Protein AF-A0A0C2CH11-F1 (afdb_monomer_lite)

Secondary structure (DSSP, 8-state):
--TTTTTTT-S---HHHHHHHHHHH-TTS-HHHHHSTTSHHHHHHHHHHHHHHHHT--SSS--EETTEEPPGGG-STTTHHHHHHHHHHHHHHHHHHHHHTTSS-TTS-HHHHHHTSTT--SS--HHHHHHHHS---------------SHHHHHHS-HHHHHHHHHHH-TTTS--GGGSSSS---

Sequence (186 aa):
MQMLDQYRTQDEIDPSDIKTWFESNYGDADYEDVFGPKSDYDNGRKIGYEFLKRSAIGEAPKVLLNGYILDDAGITGDKFEETVMMEVMRITPKLQAAVINGHLKDRVNVGNWIMEQKDVMPRHNARILDSVSKKNIVDFGVASECKGKSYSDFVSLGVSERTECLAANMKYLRRTEEESTAVRSL

Foldseek 3Di:
DPLCPVVVPPPDDDVVSVVVSCCVVCVPDDPCCQPNCPHPPVVVVVVVVVCCVFQVLDDPPWDADLQDTFDPVQPDPVRVVVSVVVVCVVCVVVVVVCVVVVVDDPVDDPSVVSCPDPVHDPTDDCVVVCCVVDVPDQDPPDADDQPDPDPVSLVVDDSNSVSNVVCVPDPPNDDDCVVVPPPDDD

Radius of gyration: 28.71 Å; chains: 1; bounding box: 68×39×77 Å

InterPro domains:
  IPR009448 UDP-glucose:Glycoprotein Glucosyltransferase [PTHR11226] (2-179)
  IPR040692 UGGT, thioredoxin-like domain 3 [PF18402] (15-128)

Structure (mmCIF, N/CA/C/O backbone):
data_AF-A0A0C2CH11-F1
#
_entry.id   AF-A0A0C2CH11-F1
#
loop_
_atom_site.group_PDB
_atom_site.id
_atom_site.type_symbol
_atom_site.label_atom_id
_atom_site.label_alt_id
_atom_site.label_comp_id
_atom_site.label_asym_id
_atom_site.label_entity_id
_atom_site.label_seq_id
_atom_site.pdbx_PDB_ins_code
_atom_site.Cartn_x
_atom_site.Cartn_y
_atom_site.Cartn_z
_atom_site.occupancy
_atom_site.B_iso_or_equiv
_atom_site.auth_seq_id
_atom_site.auth_comp_id
_atom_site.auth_asym_id
_atom_site.auth_atom_id
_atom_site.pdbx_PDB_model_num
ATOM 1 N N . MET A 1 1 ? -14.083 10.460 20.030 1.00 49.44 1 MET A N 1
ATOM 2 C CA . MET A 1 1 ? -12.825 11.162 20.367 1.00 49.44 1 MET A CA 1
ATOM 3 C C . MET A 1 1 ? -12.807 11.648 21.827 1.00 49.44 1 MET A C 1
ATOM 5 O O . MET A 1 1 ? -12.116 12.601 22.118 1.00 49.44 1 MET A O 1
ATOM 9 N N . GLN A 1 2 ? -13.518 10.986 22.759 1.00 59.91 2 GLN A N 1
ATOM 10 C CA . GLN A 1 2 ? -13.624 11.433 24.165 1.00 59.91 2 GLN A CA 1
ATOM 11 C C . GLN A 1 2 ? -12.443 11.001 25.053 1.00 59.91 2 GLN A C 1
ATOM 13 O O . GLN A 1 2 ? -12.167 11.658 26.048 1.00 59.91 2 GLN A O 1
ATOM 18 N N . MET A 1 3 ? -11.732 9.926 24.691 1.00 60.25 3 MET A N 1
ATOM 19 C CA . MET A 1 3 ? -10.592 9.410 25.465 1.00 60.25 3 MET A CA 1
ATOM 20 C C . MET A 1 3 ? -9.449 10.428 25.576 1.00 60.25 3 MET A C 1
ATOM 22 O O . MET A 1 3 ? -8.899 10.620 26.650 1.00 60.25 3 MET A O 1
ATOM 26 N N . LEU A 1 4 ? -9.146 11.140 24.487 1.00 62.97 4 LEU A N 1
ATOM 27 C CA . LEU A 1 4 ? -8.037 12.097 24.437 1.00 62.97 4 LEU A CA 1
ATOM 28 C C . LEU A 1 4 ? -8.414 13.499 24.929 1.00 62.97 4 LEU A C 1
ATOM 30 O O . LEU A 1 4 ? -7.523 14.309 25.158 1.00 62.97 4 LEU A O 1
ATOM 34 N N . ASP A 1 5 ? -9.702 13.806 25.112 1.00 70.06 5 ASP A N 1
ATOM 35 C CA . ASP A 1 5 ? -10.128 15.151 25.523 1.00 70.06 5 ASP A CA 1
ATOM 36 C C . ASP A 1 5 ? -9.682 15.490 26.955 1.00 70.06 5 ASP A C 1
ATOM 38 O O . ASP A 1 5 ? -9.368 16.645 27.236 1.00 70.06 5 ASP A O 1
ATOM 42 N N . GLN A 1 6 ? -9.585 14.491 27.842 1.00 63.06 6 GLN A N 1
ATOM 43 C CA . GLN A 1 6 ? -9.094 14.665 29.218 1.00 63.06 6 GLN A CA 1
ATOM 44 C C . GLN A 1 6 ? -7.571 14.847 29.295 1.00 63.06 6 GLN A C 1
ATOM 46 O O . GLN A 1 6 ? -7.076 15.480 30.223 1.00 63.06 6 GLN A O 1
ATOM 51 N N . TYR A 1 7 ? -6.843 14.341 28.299 1.00 63.09 7 TYR A N 1
ATOM 52 C CA . TYR A 1 7 ? -5.382 14.410 28.216 1.00 63.09 7 TYR A CA 1
ATOM 53 C C . TYR A 1 7 ? -4.894 15.483 27.238 1.00 63.09 7 TYR A C 1
ATOM 55 O O . TYR A 1 7 ? -3.699 15.675 27.062 1.00 63.09 7 TYR A O 1
ATOM 63 N N . ARG A 1 8 ? -5.811 16.240 26.628 1.00 62.16 8 ARG A N 1
ATOM 64 C CA . ARG A 1 8 ? -5.518 17.269 25.621 1.00 62.16 8 ARG A CA 1
ATOM 65 C C . ARG A 1 8 ? -4.672 18.435 26.156 1.00 62.16 8 ARG A C 1
ATOM 67 O O . ARG A 1 8 ? -4.134 19.209 25.371 1.00 62.16 8 ARG A O 1
ATOM 74 N N . THR A 1 9 ? -4.597 18.583 27.478 1.00 62.97 9 THR A N 1
ATOM 75 C CA . THR A 1 9 ? -3.786 19.584 28.188 1.00 62.97 9 THR A CA 1
ATOM 76 C C . THR A 1 9 ? -2.474 19.031 28.750 1.00 62.97 9 THR A C 1
ATOM 78 O O . THR A 1 9 ? -1.693 19.811 29.287 1.00 62.97 9 THR A O 1
ATOM 81 N N . GLN A 1 10 ? -2.242 17.716 28.685 1.00 63.12 10 GLN A N 1
ATOM 82 C CA . GLN A 1 10 ? -0.960 17.103 29.033 1.00 63.12 10 GLN A CA 1
ATOM 83 C C . GLN A 1 10 ? -0.115 16.954 27.763 1.00 63.12 10 GLN A C 1
ATOM 85 O O . GLN A 1 10 ? -0.603 16.465 26.748 1.00 63.12 10 GLN A O 1
ATOM 90 N N . ASP A 1 11 ? 1.146 17.385 27.823 1.00 64.81 11 ASP A N 1
ATOM 91 C CA . ASP A 1 11 ? 2.081 17.296 26.690 1.00 64.81 11 ASP A CA 1
ATOM 92 C C . ASP A 1 11 ? 2.543 15.853 26.411 1.00 64.81 11 ASP A C 1
ATOM 94 O O . ASP A 1 11 ? 3.004 15.555 25.309 1.00 64.81 11 ASP A O 1
ATOM 98 N N . GLU A 1 12 ? 2.405 14.944 27.382 1.00 72.50 12 GLU A N 1
ATOM 99 C CA . GLU A 1 12 ? 2.869 13.561 27.280 1.00 72.50 12 GLU A CA 1
ATOM 100 C C . GLU A 1 12 ? 1.855 12.613 27.936 1.00 72.50 12 GLU A C 1
ATOM 102 O O . GLU A 1 12 ? 1.432 12.839 29.068 1.00 72.50 12 GLU A O 1
ATOM 107 N N . ILE A 1 13 ? 1.438 11.582 27.195 1.00 79.12 13 ILE A N 1
ATOM 108 C CA . ILE A 1 13 ? 0.502 10.538 27.635 1.00 79.12 13 ILE A CA 1
ATOM 109 C C . ILE A 1 13 ? 1.297 9.245 27.764 1.00 79.12 13 ILE A C 1
ATOM 111 O O . ILE A 1 13 ? 1.899 8.799 26.781 1.00 79.12 13 ILE A O 1
ATOM 115 N N . ASP A 1 14 ? 1.274 8.625 28.941 1.00 84.00 14 ASP A N 1
ATOM 116 C CA . ASP A 1 14 ? 1.934 7.342 29.164 1.00 84.00 14 ASP A CA 1
ATOM 117 C C . ASP A 1 14 ? 0.971 6.171 28.864 1.00 84.00 14 ASP A C 1
ATOM 119 O O . ASP A 1 14 ? -0.245 6.286 29.056 1.00 84.00 14 ASP A O 1
ATOM 123 N N . PRO A 1 15 ? 1.459 5.001 28.408 1.00 84.19 15 PRO A N 1
ATOM 124 C CA . PRO A 1 15 ? 0.617 3.814 28.246 1.00 84.19 15 PRO A CA 1
ATOM 125 C C . PRO A 1 15 ? -0.166 3.413 29.509 1.00 84.19 15 PRO A C 1
ATOM 127 O O . PRO A 1 15 ? -1.247 2.829 29.404 1.00 84.19 15 PRO A O 1
ATOM 130 N N . SER A 1 16 ? 0.348 3.727 30.700 1.00 86.12 16 SER A N 1
ATOM 131 C CA . SER A 1 16 ? -0.345 3.478 31.971 1.00 86.12 16 SER A CA 1
ATOM 132 C C . SER A 1 16 ? -1.615 4.320 32.153 1.00 86.12 16 SER A C 1
ATOM 134 O O . SER A 1 16 ? -2.598 3.825 32.716 1.00 86.12 16 SER A O 1
ATOM 136 N N . ASP A 1 17 ? -1.648 5.538 31.610 1.00 86.38 17 ASP A N 1
ATOM 137 C CA . ASP A 1 17 ? -2.839 6.392 31.608 1.00 86.38 17 ASP A CA 1
ATOM 138 C C . ASP A 1 17 ? -3.941 5.781 30.738 1.00 86.38 17 ASP A C 1
ATOM 140 O O . ASP A 1 17 ? -5.102 5.710 31.144 1.00 86.38 17 ASP A O 1
ATOM 144 N N . ILE A 1 18 ? -3.560 5.249 29.570 1.00 86.25 18 ILE A N 1
ATOM 145 C CA . ILE A 1 18 ? -4.472 4.561 28.645 1.00 86.25 18 ILE A CA 1
ATOM 146 C C . ILE A 1 18 ? -5.076 3.326 29.313 1.00 86.25 18 ILE A C 1
ATOM 148 O O . ILE A 1 18 ? -6.283 3.102 29.211 1.00 86.25 18 ILE A O 1
ATOM 152 N N . LYS A 1 19 ? -4.255 2.545 30.024 1.00 88.25 19 LYS A N 1
ATOM 153 C CA . LYS A 1 19 ? -4.718 1.375 30.776 1.00 88.25 19 LYS A CA 1
ATOM 154 C C . LYS A 1 19 ? -5.727 1.762 31.857 1.00 88.25 19 LYS A C 1
ATOM 156 O O . LYS A 1 19 ? -6.819 1.204 31.895 1.00 88.25 19 LYS A O 1
ATOM 161 N N . THR A 1 20 ? -5.389 2.754 32.678 1.00 88.44 20 THR A N 1
ATOM 162 C CA . THR A 1 20 ? -6.251 3.222 33.776 1.00 88.44 20 THR A CA 1
ATOM 163 C C . THR A 1 20 ? -7.582 3.758 33.250 1.00 88.44 20 THR A C 1
ATOM 165 O O . THR A 1 20 ? -8.647 3.455 33.791 1.00 88.44 20 THR A O 1
ATOM 168 N N . TRP A 1 21 ? -7.543 4.532 32.162 1.00 88.38 21 TRP A N 1
ATOM 169 C CA . TRP A 1 21 ? -8.747 5.030 31.507 1.00 88.38 21 TRP A CA 1
ATOM 170 C C . TRP A 1 21 ? -9.591 3.885 30.937 1.00 88.38 21 TRP A C 1
ATOM 172 O O . TRP A 1 21 ? -10.808 3.876 31.124 1.00 88.38 21 TRP A O 1
ATOM 182 N N . PHE A 1 22 ? -8.971 2.906 30.274 1.00 88.75 22 PHE A N 1
ATOM 183 C CA . PHE A 1 22 ? -9.677 1.773 29.677 1.00 88.75 22 PHE A CA 1
ATOM 184 C C . PHE A 1 22 ? -10.401 0.935 30.736 1.00 88.75 22 PHE A C 1
ATOM 186 O O . PHE A 1 22 ? -11.605 0.731 30.616 1.00 88.75 22 PHE A O 1
ATOM 193 N N . GLU A 1 23 ? -9.707 0.540 31.803 1.00 89.62 23 GLU A N 1
ATOM 194 C CA . GLU A 1 23 ? -10.278 -0.270 32.889 1.00 89.62 23 GLU A CA 1
ATOM 195 C C . GLU A 1 23 ? -11.405 0.465 33.640 1.00 89.62 23 GLU A C 1
ATOM 197 O O . GLU A 1 23 ? -12.372 -0.155 34.077 1.00 89.62 23 GLU A O 1
ATOM 202 N N . SER A 1 24 ? -11.320 1.796 33.757 1.00 90.06 24 SER A N 1
ATOM 203 C CA . SER A 1 24 ? -12.354 2.623 34.398 1.00 90.06 24 SER A CA 1
ATOM 204 C C . SER A 1 24 ? -13.630 2.760 33.553 1.00 90.06 24 SER A C 1
ATOM 206 O O . SER A 1 24 ? -14.735 2.816 34.094 1.00 90.06 24 SER A O 1
ATOM 208 N N . ASN A 1 25 ? -13.496 2.805 32.223 1.00 89.81 25 ASN A N 1
ATOM 209 C CA . ASN A 1 25 ? -14.628 2.993 31.307 1.00 89.81 25 ASN A CA 1
ATOM 210 C C . ASN A 1 25 ? -15.229 1.672 30.800 1.00 89.81 25 ASN A C 1
ATOM 212 O O . ASN A 1 25 ? -16.406 1.650 30.442 1.00 89.81 25 ASN A O 1
ATOM 216 N N . TYR A 1 26 ? -14.447 0.591 30.779 1.00 87.88 26 TYR A N 1
ATOM 217 C CA . TYR A 1 26 ? -14.830 -0.722 30.254 1.00 87.88 26 TYR A CA 1
ATOM 218 C C . TYR A 1 26 ? -14.525 -1.825 31.273 1.00 87.88 26 TYR A C 1
ATOM 220 O O . TYR A 1 26 ? -13.651 -2.662 31.071 1.00 87.88 26 TYR A O 1
ATOM 228 N N . GLY A 1 27 ? -15.252 -1.826 32.394 1.00 85.38 27 GLY A N 1
ATOM 229 C CA . GLY A 1 27 ? -15.052 -2.806 33.471 1.00 85.38 27 GLY A CA 1
ATOM 230 C C . GLY A 1 27 ? -15.432 -4.251 33.111 1.00 85.38 27 GLY A C 1
ATOM 231 O O . GLY A 1 27 ? -15.160 -5.168 33.883 1.00 85.38 27 GLY A O 1
ATOM 232 N N . ASP A 1 28 ? -16.076 -4.460 31.965 1.00 89.62 28 ASP A N 1
ATOM 233 C CA . ASP A 1 28 ? -16.449 -5.757 31.401 1.00 89.62 28 ASP A CA 1
ATOM 234 C C . ASP A 1 28 ? -15.428 -6.307 30.388 1.00 89.62 28 ASP A C 1
ATOM 236 O O . ASP A 1 28 ? -15.564 -7.455 29.962 1.00 89.62 28 ASP A O 1
ATOM 240 N N . ALA A 1 29 ? -14.408 -5.526 30.018 1.00 86.75 29 ALA A N 1
ATOM 241 C CA . ALA A 1 29 ? -13.389 -5.909 29.045 1.00 86.75 29 ALA A CA 1
ATOM 242 C C . ALA A 1 29 ? -12.007 -6.069 29.699 1.00 86.75 29 ALA A C 1
ATOM 244 O O . ALA A 1 29 ? -11.565 -5.215 30.465 1.00 86.75 29 ALA A O 1
ATOM 245 N N . ASP A 1 30 ? -11.292 -7.145 29.357 1.00 89.00 30 ASP A N 1
ATOM 246 C CA . ASP A 1 30 ? -9.902 -7.334 29.781 1.00 89.00 30 ASP A CA 1
ATOM 247 C C . ASP A 1 30 ? -8.958 -6.493 28.904 1.00 89.00 30 ASP A C 1
ATOM 249 O O . ASP A 1 30 ? -9.011 -6.526 27.671 1.00 89.00 30 ASP A O 1
ATOM 253 N N . TYR A 1 31 ? -8.070 -5.739 29.550 1.00 87.62 31 TYR A N 1
ATOM 254 C CA . TYR A 1 31 ? -7.041 -4.951 28.884 1.00 87.62 31 TYR A CA 1
ATOM 255 C C . TYR A 1 31 ? -6.110 -5.825 28.031 1.00 87.62 31 TYR A C 1
ATOM 257 O O . TYR A 1 31 ? -5.750 -5.431 26.918 1.00 87.62 31 TYR A O 1
ATOM 265 N N . GLU A 1 32 ? -5.723 -7.009 28.515 1.00 89.25 32 GLU A N 1
ATOM 266 C CA . GLU A 1 32 ? -4.802 -7.897 27.791 1.00 89.25 32 GLU A CA 1
ATOM 267 C C . GLU A 1 32 ? -5.446 -8.511 26.541 1.00 89.25 32 GLU A C 1
ATOM 269 O O . GLU A 1 32 ? -4.769 -8.701 25.527 1.00 89.25 32 GLU A O 1
ATOM 274 N N . ASP A 1 33 ? -6.759 -8.734 26.556 1.00 88.31 33 ASP A N 1
ATOM 275 C CA . ASP A 1 33 ? -7.492 -9.232 25.388 1.00 88.31 33 ASP A CA 1
ATOM 276 C C . ASP A 1 33 ? -7.573 -8.197 24.258 1.00 88.31 33 ASP A C 1
ATOM 278 O O . ASP A 1 33 ? -7.711 -8.569 23.092 1.00 88.31 33 ASP A O 1
ATOM 282 N N . VAL A 1 34 ? -7.442 -6.902 24.567 1.00 87.69 34 VAL A N 1
ATOM 283 C CA . VAL A 1 34 ? -7.473 -5.814 23.577 1.00 87.69 34 VAL A CA 1
ATOM 284 C C . VAL A 1 34 ? -6.064 -5.364 23.189 1.00 87.69 34 VAL A C 1
ATOM 286 O O . VAL A 1 34 ? -5.721 -5.313 22.005 1.00 87.69 34 VAL A O 1
ATOM 289 N N . PHE A 1 35 ? -5.212 -5.057 24.163 1.00 88.56 35 PHE A N 1
ATOM 290 C CA . PHE A 1 35 ? -3.898 -4.444 23.936 1.00 88.56 35 PHE A CA 1
ATOM 291 C C . PHE A 1 35 ? -2.722 -5.409 24.093 1.00 88.56 35 PHE A C 1
ATOM 293 O O . PHE A 1 35 ? -1.593 -5.048 23.746 1.00 88.56 35 PHE A O 1
ATOM 300 N N . GLY A 1 36 ? -2.963 -6.625 24.581 1.00 88.94 36 GLY A N 1
ATOM 301 C CA . GLY A 1 36 ? -1.920 -7.617 24.795 1.00 88.94 36 GLY A CA 1
ATOM 302 C C . GLY A 1 36 ? -1.279 -8.116 23.492 1.00 88.94 36 GLY A C 1
ATOM 303 O O . GLY A 1 36 ? -1.847 -8.019 22.404 1.00 88.94 36 GLY A O 1
ATOM 304 N N . PRO A 1 37 ? -0.085 -8.725 23.563 1.00 88.12 37 PRO A N 1
ATOM 305 C CA . PRO A 1 37 ? 0.671 -9.183 22.389 1.00 88.12 37 PRO A CA 1
ATOM 306 C C . PRO A 1 37 ? 0.040 -10.380 21.656 1.00 88.12 37 PRO A C 1
ATOM 308 O O . PRO A 1 37 ? 0.533 -10.795 20.603 1.00 88.12 37 PRO A O 1
ATOM 311 N N . LYS A 1 38 ? -0.994 -10.988 22.246 1.00 88.88 38 LYS A N 1
ATOM 312 C CA . LYS A 1 38 ? -1.782 -12.083 21.668 1.00 88.88 38 LYS A CA 1
ATOM 313 C C . LYS A 1 38 ? -3.227 -11.671 21.381 1.00 88.88 38 LYS A C 1
ATOM 315 O O . LYS A 1 38 ? -4.019 -12.543 21.041 1.00 88.88 38 LYS A O 1
ATOM 320 N N . SER A 1 39 ? -3.561 -10.388 21.522 1.00 92.25 39 SER A N 1
ATOM 321 C CA . SER A 1 39 ? -4.903 -9.904 21.227 1.00 92.25 39 SER A CA 1
ATOM 322 C C . SER A 1 39 ? -5.233 -10.048 19.745 1.00 92.25 39 SER A C 1
ATOM 324 O O . SER A 1 39 ? -4.355 -9.986 18.872 1.00 92.25 39 SER A O 1
ATOM 326 N N . ASP A 1 40 ? -6.525 -10.161 19.446 1.00 89.88 40 ASP A N 1
ATOM 327 C CA . ASP A 1 40 ? -7.020 -10.128 18.068 1.00 89.88 40 ASP A CA 1
ATOM 328 C C . ASP A 1 40 ? -6.635 -8.818 17.369 1.00 89.88 40 ASP A C 1
ATOM 330 O O . ASP A 1 40 ? -6.331 -8.805 16.173 1.00 89.88 40 ASP A O 1
ATOM 334 N N . TYR A 1 41 ? -6.567 -7.721 18.126 1.00 89.44 41 TYR A N 1
ATOM 335 C CA . TYR A 1 41 ? -6.116 -6.429 17.624 1.00 89.44 41 TYR A CA 1
ATOM 336 C C . TYR A 1 41 ? -4.639 -6.446 17.206 1.00 89.44 41 TYR A C 1
ATOM 338 O O . 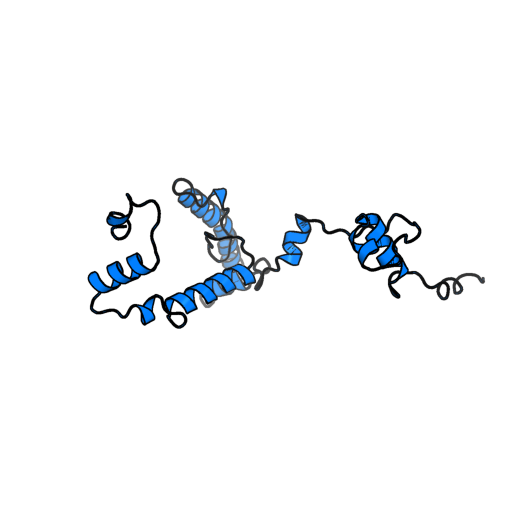TYR A 1 41 ? -4.303 -5.966 16.120 1.00 89.44 41 TYR A O 1
ATOM 346 N N . ASP A 1 42 ? -3.735 -6.995 18.025 1.00 91.19 42 ASP A N 1
ATOM 347 C CA . ASP A 1 42 ? -2.315 -7.094 17.674 1.00 91.19 42 ASP A CA 1
ATOM 348 C C . ASP A 1 42 ? -2.090 -8.030 16.481 1.00 91.19 42 ASP A C 1
ATOM 350 O O . ASP A 1 42 ? -1.333 -7.699 15.562 1.00 91.19 42 ASP A O 1
ATOM 354 N N . ASN A 1 43 ? -2.819 -9.147 16.427 1.00 93.44 43 ASN A N 1
ATOM 355 C CA . ASN A 1 43 ? -2.815 -10.034 15.269 1.00 93.44 43 ASN A CA 1
ATOM 356 C C . ASN A 1 43 ? -3.294 -9.308 13.998 1.00 93.44 43 ASN A C 1
ATOM 358 O O . ASN A 1 43 ? -2.610 -9.331 12.972 1.00 93.44 43 ASN A O 1
ATOM 362 N N . GLY A 1 44 ? -4.417 -8.588 14.072 1.00 91.94 44 GLY A N 1
ATOM 363 C CA . GLY A 1 44 ? -4.944 -7.787 12.967 1.00 91.94 44 GLY A CA 1
ATOM 364 C C . GLY A 1 44 ? -3.961 -6.714 12.495 1.00 91.94 44 GLY A C 1
ATOM 365 O O . GLY A 1 44 ? -3.734 -6.565 11.293 1.00 91.94 44 GLY A O 1
ATOM 366 N N . ARG A 1 45 ? -3.298 -6.020 13.427 1.00 91.19 45 ARG A N 1
ATOM 367 C CA . ARG A 1 45 ? -2.262 -5.016 13.133 1.00 91.19 45 ARG A CA 1
ATOM 368 C C . ARG A 1 45 ? -1.065 -5.629 12.408 1.00 91.19 45 ARG A C 1
ATOM 370 O O . ARG A 1 45 ? -0.612 -5.075 11.405 1.00 91.19 45 ARG A O 1
ATOM 377 N N . LYS A 1 46 ? -0.564 -6.774 12.885 1.00 92.88 46 LYS A N 1
ATOM 378 C CA . LYS A 1 46 ? 0.550 -7.513 12.266 1.00 92.88 46 LYS A CA 1
ATOM 379 C C . LYS A 1 46 ? 0.192 -7.979 10.858 1.00 92.88 46 LYS A C 1
ATOM 381 O O . LYS A 1 46 ? 0.952 -7.722 9.927 1.00 92.88 46 LYS A O 1
ATOM 386 N N . ILE A 1 47 ? -0.976 -8.598 10.687 1.00 93.00 47 ILE A N 1
ATOM 387 C CA . ILE A 1 47 ? -1.467 -9.062 9.383 1.00 93.00 47 ILE A CA 1
ATOM 388 C C . ILE A 1 47 ? -1.650 -7.881 8.423 1.00 93.00 47 ILE A C 1
ATOM 390 O O . ILE A 1 47 ? -1.214 -7.957 7.276 1.00 93.00 47 ILE A O 1
ATOM 394 N N . GLY A 1 48 ? -2.234 -6.772 8.883 1.00 90.19 48 GLY A N 1
ATOM 395 C CA . GLY A 1 48 ? -2.416 -5.562 8.079 1.00 90.19 48 GLY A CA 1
ATOM 396 C C . GLY A 1 48 ? -1.088 -4.944 7.636 1.00 90.19 48 GLY A C 1
ATOM 397 O O . GLY A 1 48 ? -0.910 -4.619 6.461 1.00 90.19 48 GLY A O 1
ATOM 398 N N . TYR A 1 49 ? -0.114 -4.852 8.544 1.00 89.81 49 TYR A N 1
ATOM 399 C CA . TYR A 1 49 ? 1.230 -4.380 8.214 1.00 89.81 49 TYR A CA 1
ATOM 400 C C . TYR A 1 49 ? 1.940 -5.309 7.219 1.00 89.81 49 TYR A C 1
ATOM 402 O O . TYR A 1 49 ? 2.539 -4.849 6.243 1.00 89.81 49 TYR A O 1
ATOM 410 N N . GLU A 1 50 ? 1.842 -6.626 7.412 1.00 89.12 50 GLU A N 1
ATOM 411 C CA . GLU A 1 50 ? 2.367 -7.592 6.450 1.00 89.12 50 GLU A CA 1
ATOM 412 C C . GLU A 1 50 ? 1.689 -7.476 5.086 1.00 89.12 50 GLU A C 1
ATOM 414 O O . GLU A 1 50 ? 2.373 -7.564 4.065 1.00 89.12 50 GLU A O 1
ATOM 419 N N . PHE A 1 51 ? 0.375 -7.254 5.044 1.00 86.56 51 PHE A N 1
ATOM 420 C CA . PHE A 1 51 ? -0.365 -7.042 3.806 1.00 86.56 51 PHE A CA 1
ATOM 421 C C . PHE A 1 51 ? 0.153 -5.813 3.053 1.00 86.56 51 PHE A C 1
ATOM 423 O O . PHE A 1 51 ? 0.485 -5.931 1.872 1.00 86.56 51 PHE A O 1
ATOM 430 N N . LEU A 1 52 ? 0.317 -4.666 3.720 1.00 85.50 52 LEU A N 1
ATOM 431 C CA . LEU A 1 52 ? 0.884 -3.453 3.112 1.00 85.50 52 LEU A CA 1
ATOM 432 C C . LEU A 1 52 ? 2.295 -3.703 2.565 1.00 85.50 52 LEU A C 1
ATOM 434 O O . LEU A 1 52 ? 2.599 -3.380 1.416 1.00 85.50 52 LEU A O 1
ATOM 438 N N . LYS A 1 53 ? 3.142 -4.374 3.350 1.00 83.31 53 LYS A N 1
ATOM 439 C CA . LYS A 1 53 ? 4.519 -4.693 2.954 1.00 83.31 53 LYS A CA 1
ATOM 440 C C . LYS A 1 53 ? 4.589 -5.665 1.772 1.00 83.31 53 LYS A C 1
ATOM 442 O O . LYS A 1 53 ? 5.439 -5.509 0.898 1.00 83.31 53 LYS A O 1
ATOM 447 N N . ARG A 1 54 ? 3.734 -6.693 1.745 1.00 81.81 54 ARG A N 1
ATOM 448 C CA . ARG A 1 54 ? 3.716 -7.721 0.687 1.00 81.81 54 ARG A CA 1
ATOM 449 C C . ARG A 1 54 ? 3.079 -7.222 -0.603 1.00 81.81 54 ARG A C 1
ATOM 451 O O . ARG A 1 54 ? 3.522 -7.627 -1.675 1.00 81.81 54 ARG A O 1
ATOM 458 N N . SER A 1 55 ? 2.046 -6.394 -0.489 1.00 79.56 55 SER A N 1
ATOM 459 C CA . SER A 1 55 ? 1.343 -5.802 -1.625 1.00 79.56 55 SER A CA 1
ATOM 460 C C . SER A 1 55 ? 2.093 -4.613 -2.221 1.00 79.56 55 SER A C 1
ATOM 462 O O . SER A 1 55 ? 1.792 -4.239 -3.344 1.00 79.56 55 SER A O 1
ATOM 464 N N . ALA A 1 56 ? 3.065 -4.031 -1.504 1.00 78.62 56 ALA A N 1
ATOM 465 C CA . ALA A 1 56 ? 3.887 -2.907 -1.961 1.00 78.62 56 ALA A CA 1
ATOM 466 C C . ALA A 1 56 ? 3.066 -1.792 -2.644 1.00 78.62 56 ALA A C 1
ATOM 468 O O . ALA A 1 56 ? 3.506 -1.180 -3.613 1.00 78.62 56 ALA A O 1
ATOM 469 N N . ILE A 1 57 ? 1.856 -1.544 -2.130 1.00 79.31 57 ILE A N 1
ATOM 470 C CA . ILE A 1 57 ? 0.946 -0.495 -2.613 1.00 79.31 57 ILE A CA 1
ATOM 471 C C . ILE A 1 57 ? 1.336 0.903 -2.109 1.00 79.31 57 ILE A C 1
ATOM 473 O O . ILE A 1 57 ? 0.717 1.894 -2.484 1.00 79.31 57 ILE A O 1
ATOM 477 N N . GLY A 1 58 ? 2.371 0.978 -1.269 1.00 80.31 58 GLY A N 1
ATOM 478 C CA . GLY A 1 58 ? 2.885 2.197 -0.656 1.00 80.31 58 GLY A CA 1
ATOM 479 C C . GLY A 1 58 ? 2.563 2.276 0.835 1.00 80.31 58 GLY A C 1
ATOM 480 O O . GLY A 1 58 ? 2.266 1.268 1.479 1.00 80.31 58 GLY A O 1
ATOM 481 N N . GLU A 1 59 ? 2.657 3.484 1.380 1.00 83.94 59 GLU A N 1
ATOM 482 C CA . GLU A 1 59 ? 2.426 3.768 2.798 1.00 83.94 59 GLU A CA 1
ATOM 483 C C . GLU A 1 59 ? 0.946 4.060 3.072 1.00 83.94 59 GLU A C 1
ATOM 485 O O . GLU A 1 59 ? 0.258 4.642 2.241 1.00 83.94 59 GLU A O 1
ATOM 490 N N . ALA A 1 60 ? 0.434 3.633 4.225 1.00 84.12 60 ALA A N 1
ATOM 491 C CA . ALA A 1 60 ? -0.953 3.891 4.604 1.00 84.12 60 ALA A CA 1
ATOM 492 C C . ALA A 1 60 ? -1.177 5.376 4.976 1.00 84.12 60 ALA A C 1
ATOM 494 O O . ALA A 1 60 ? -0.263 5.992 5.525 1.00 84.12 60 ALA A O 1
ATOM 495 N N . PRO A 1 61 ? -2.390 5.931 4.772 1.00 85.25 61 PRO A N 1
ATOM 496 C CA . PRO A 1 61 ? -3.601 5.266 4.282 1.00 85.25 61 PRO A CA 1
ATOM 497 C C . PRO A 1 61 ? -3.636 5.129 2.751 1.00 85.25 61 PRO A C 1
ATOM 499 O O . PRO A 1 61 ? -3.366 6.076 2.025 1.00 85.25 61 PRO A O 1
ATOM 502 N N . LYS A 1 62 ? -4.034 3.948 2.262 1.00 84.94 62 LYS A N 1
ATOM 503 C CA . LYS A 1 62 ? -4.276 3.675 0.836 1.00 84.94 62 LYS A CA 1
ATOM 504 C C . LYS A 1 62 ? -5.711 3.227 0.631 1.00 84.94 62 LYS A C 1
ATOM 506 O O . LYS A 1 62 ? -6.243 2.476 1.448 1.00 84.94 62 LYS A O 1
ATOM 511 N N . VAL A 1 63 ? -6.307 3.637 -0.484 1.00 85.69 63 VAL A N 1
ATOM 512 C CA . VAL A 1 63 ? -7.653 3.212 -0.879 1.00 85.69 63 VAL A CA 1
ATOM 513 C C . VAL A 1 63 ? -7.570 2.398 -2.161 1.00 85.69 63 VAL A C 1
ATOM 515 O O . VAL A 1 63 ? -6.879 2.769 -3.108 1.00 85.69 63 VAL A O 1
ATOM 518 N N . LEU A 1 64 ? -8.277 1.269 -2.167 1.00 84.56 64 LEU A N 1
ATOM 519 C CA . LEU A 1 64 ? -8.376 0.368 -3.305 1.00 84.56 64 LEU A CA 1
ATOM 520 C C . LEU A 1 64 ? -9.812 0.370 -3.832 1.00 84.56 64 LEU A C 1
ATOM 522 O O . LEU A 1 64 ? -10.742 0.092 -3.076 1.00 84.56 64 LEU A O 1
ATOM 526 N N . LEU A 1 65 ? -9.991 0.611 -5.130 1.00 85.12 65 LEU A N 1
ATOM 527 C CA . LEU A 1 65 ? -11.269 0.472 -5.823 1.00 85.12 65 LEU A CA 1
ATOM 528 C C . LEU A 1 65 ? -11.183 -0.693 -6.812 1.00 85.12 65 LEU A C 1
ATOM 530 O O . LEU A 1 65 ? -10.509 -0.602 -7.833 1.00 85.12 65 LEU A O 1
ATOM 534 N N . ASN A 1 66 ? -11.850 -1.812 -6.506 1.00 81.94 66 ASN A N 1
ATOM 535 C CA . ASN A 1 66 ? -11.814 -3.035 -7.327 1.00 81.94 66 ASN A CA 1
ATOM 536 C C . ASN A 1 66 ? -10.383 -3.508 -7.675 1.00 81.94 66 ASN A C 1
ATOM 538 O O . ASN A 1 66 ? -10.130 -3.981 -8.779 1.00 81.94 66 ASN A O 1
ATOM 542 N N . GLY A 1 67 ? -9.437 -3.348 -6.742 1.00 78.31 67 GLY A N 1
ATOM 543 C CA . GLY A 1 67 ? -8.026 -3.703 -6.935 1.00 78.31 67 GLY A CA 1
ATOM 544 C C . GLY A 1 67 ? -7.148 -2.602 -7.543 1.00 78.31 67 GLY A C 1
ATOM 545 O O . GLY A 1 67 ? -5.932 -2.767 -7.578 1.00 78.31 67 GLY A O 1
ATOM 546 N N . TYR A 1 68 ? -7.720 -1.469 -7.964 1.00 80.06 68 TYR A N 1
ATOM 547 C CA . TYR A 1 68 ? -6.962 -0.288 -8.385 1.00 80.06 68 TYR A CA 1
ATOM 548 C C . TYR A 1 68 ? -6.618 0.599 -7.191 1.00 80.06 68 TYR A C 1
ATOM 550 O O . TYR A 1 68 ? -7.482 0.897 -6.372 1.00 80.06 68 TYR A O 1
ATOM 558 N N . ILE A 1 69 ? -5.360 1.027 -7.099 1.00 81.31 69 ILE A N 1
ATOM 559 C CA . ILE A 1 69 ? -4.889 1.956 -6.066 1.00 81.31 69 ILE A CA 1
ATOM 560 C C . ILE A 1 69 ? -5.300 3.370 -6.474 1.00 81.31 69 ILE A C 1
ATOM 562 O O . ILE A 1 69 ? -4.950 3.810 -7.570 1.00 81.31 69 ILE A O 1
ATOM 566 N N . LEU A 1 70 ? -6.041 4.062 -5.607 1.00 85.12 70 LEU A N 1
ATOM 567 C CA . LEU A 1 70 ? -6.345 5.479 -5.796 1.00 85.12 70 LEU A CA 1
ATOM 568 C C . LEU A 1 70 ? -5.106 6.331 -5.513 1.00 85.12 70 LEU A C 1
ATOM 570 O O . LEU A 1 70 ? -4.293 5.990 -4.655 1.00 85.12 70 LEU A O 1
ATOM 574 N N . ASP A 1 71 ? -4.981 7.441 -6.236 1.00 82.56 71 ASP A N 1
ATOM 575 C CA . ASP A 1 71 ? -3.878 8.382 -6.059 1.00 82.56 71 ASP A CA 1
ATOM 576 C C . ASP A 1 71 ? -3.957 9.085 -4.698 1.00 82.56 71 ASP A C 1
ATOM 578 O O . ASP A 1 71 ? -5.013 9.592 -4.316 1.00 82.56 71 ASP A O 1
ATOM 582 N N . ASP A 1 72 ? -2.825 9.167 -3.999 1.00 83.12 72 ASP A N 1
ATOM 583 C CA . ASP A 1 72 ? -2.729 9.724 -2.645 1.00 83.12 72 ASP A CA 1
ATOM 584 C C . ASP A 1 72 ? -3.156 11.189 -2.599 1.00 83.12 72 ASP A C 1
ATOM 586 O O . ASP A 1 72 ? -3.768 11.629 -1.627 1.00 83.12 72 ASP A O 1
ATOM 590 N N . ALA A 1 73 ? -2.895 11.941 -3.672 1.00 81.00 73 ALA A N 1
ATOM 591 C CA . ALA A 1 73 ? -3.318 13.335 -3.782 1.00 81.00 73 ALA A CA 1
ATOM 592 C C . ALA A 1 73 ? -4.852 13.488 -3.773 1.00 81.00 73 ALA A C 1
ATOM 594 O O . ALA A 1 73 ? -5.376 14.534 -3.376 1.00 81.00 73 ALA A O 1
ATOM 595 N N . GLY A 1 74 ? -5.565 12.446 -4.204 1.00 75.62 74 GLY A N 1
ATOM 596 C CA . GLY A 1 74 ? -7.020 12.368 -4.236 1.00 75.62 74 GLY A CA 1
ATOM 597 C C . GLY A 1 74 ? -7.651 11.851 -2.942 1.00 75.62 74 GLY A C 1
ATOM 598 O O . GLY A 1 74 ? -8.839 12.074 -2.722 1.00 75.62 74 GLY A O 1
ATOM 599 N N . ILE A 1 75 ? -6.883 11.222 -2.042 1.00 81.94 75 ILE A N 1
ATOM 600 C CA . ILE A 1 75 ? -7.359 10.708 -0.742 1.00 81.94 75 ILE A CA 1
ATOM 601 C C . ILE A 1 75 ? -7.375 11.848 0.297 1.00 81.94 75 ILE A C 1
ATOM 603 O O . ILE A 1 75 ? -6.811 11.766 1.384 1.00 81.94 75 ILE A O 1
ATOM 607 N N . THR A 1 76 ? -8.014 12.962 -0.052 1.00 82.56 76 THR A N 1
ATOM 608 C CA . THR A 1 76 ? -8.280 14.091 0.851 1.00 82.56 76 THR A CA 1
ATOM 609 C C . THR A 1 76 ? -9.784 14.331 0.914 1.00 82.56 76 THR A C 1
ATOM 611 O O . THR A 1 76 ? -10.480 14.076 -0.066 1.00 82.56 76 THR A O 1
ATOM 614 N N . GLY A 1 77 ? -10.301 14.789 2.062 1.00 81.12 77 GLY A N 1
ATOM 615 C CA . GLY A 1 77 ? -11.750 14.866 2.318 1.00 81.12 77 GLY A CA 1
ATOM 616 C C . GLY A 1 77 ? -12.549 15.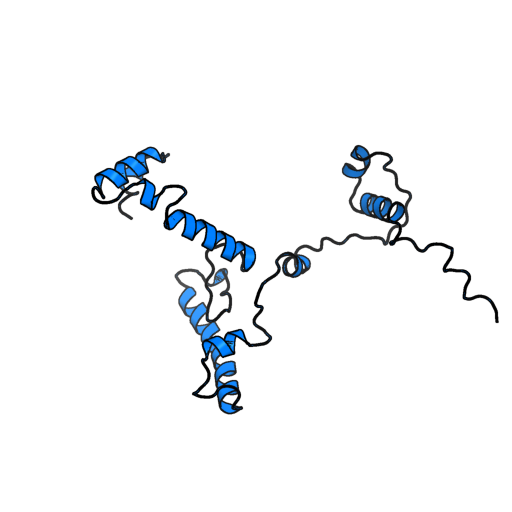579 1.221 1.00 81.12 77 GLY A C 1
ATOM 617 O O . GLY A 1 77 ? -13.619 15.111 0.855 1.00 81.12 77 GLY A O 1
ATOM 618 N N . ASP A 1 78 ? -11.982 16.633 0.632 1.00 84.56 78 ASP A N 1
ATOM 619 C CA . ASP A 1 78 ? -12.651 17.433 -0.401 1.00 84.56 78 ASP A CA 1
ATOM 620 C C . ASP A 1 78 ? -12.580 16.816 -1.810 1.00 84.56 78 ASP A C 1
ATOM 622 O O . ASP A 1 78 ? -13.410 17.123 -2.661 1.00 84.56 78 ASP A O 1
ATOM 626 N N . LYS A 1 79 ? -11.585 15.960 -2.085 1.00 85.75 79 LYS A N 1
ATOM 627 C CA . LYS A 1 79 ? -11.300 15.412 -3.431 1.00 85.75 79 LYS A CA 1
ATOM 628 C C . LYS A 1 79 ? -11.578 13.922 -3.566 1.00 85.75 79 LYS A C 1
ATOM 630 O O . LYS A 1 79 ? -11.497 13.372 -4.668 1.00 85.75 79 LYS A O 1
ATOM 635 N N . PHE A 1 80 ? -11.887 13.257 -2.460 1.00 88.50 80 PHE A N 1
ATOM 636 C CA . PHE A 1 80 ? -12.066 11.815 -2.430 1.00 88.50 80 PHE A CA 1
ATOM 637 C C . PHE A 1 80 ? -13.207 11.365 -3.344 1.00 88.50 80 PHE A C 1
ATOM 639 O O . PHE A 1 80 ? -13.018 10.471 -4.167 1.00 88.50 80 PHE A O 1
ATOM 646 N N . GLU A 1 81 ? -14.365 12.023 -3.259 1.00 89.44 81 GLU A N 1
ATOM 647 C CA . GLU A 1 81 ? -15.535 11.686 -4.079 1.00 89.44 81 GLU A CA 1
ATOM 648 C C . GLU A 1 81 ? -15.259 11.858 -5.575 1.00 89.44 81 GLU A C 1
ATOM 650 O O . GLU A 1 81 ? -15.591 10.982 -6.375 1.00 89.44 81 GLU A O 1
ATOM 655 N N . GLU A 1 82 ? -14.593 12.953 -5.948 1.00 89.81 82 GLU A N 1
ATOM 656 C CA . GLU A 1 82 ? -14.199 13.220 -7.331 1.00 89.81 82 GLU A CA 1
ATOM 657 C C . GLU A 1 82 ? -13.229 12.146 -7.840 1.00 89.81 82 GLU A C 1
ATOM 659 O O . GLU A 1 82 ? -13.428 11.584 -8.917 1.00 89.81 82 GLU A O 1
ATOM 664 N N . THR A 1 83 ? -12.224 11.796 -7.034 1.00 88.38 83 THR A N 1
ATOM 665 C CA . THR A 1 83 ? -11.231 10.762 -7.363 1.00 88.38 83 THR A CA 1
ATOM 666 C C . THR A 1 83 ? -11.893 9.401 -7.573 1.00 88.38 83 THR A C 1
ATOM 668 O O . THR A 1 83 ? -11.599 8.711 -8.550 1.00 88.38 83 THR A O 1
ATOM 671 N N . VAL A 1 84 ? -12.833 9.025 -6.701 1.00 89.69 84 VAL A N 1
ATOM 672 C CA . VAL A 1 84 ? -13.603 7.782 -6.836 1.00 89.69 84 VAL A CA 1
ATOM 673 C C . VAL A 1 84 ? -14.470 7.813 -8.095 1.00 89.69 84 VAL A C 1
ATOM 675 O O . VAL A 1 84 ? -14.459 6.848 -8.859 1.00 89.69 84 VAL A O 1
ATOM 678 N N . MET A 1 85 ? -15.193 8.907 -8.351 1.00 90.88 85 MET A N 1
ATOM 679 C CA . MET A 1 85 ? -16.055 9.039 -9.530 1.00 90.88 85 MET A CA 1
ATOM 680 C C . MET A 1 85 ? -15.251 8.925 -10.830 1.00 90.88 85 MET A C 1
ATOM 682 O O . MET A 1 85 ? -15.629 8.164 -11.725 1.00 90.88 85 MET A O 1
ATOM 686 N N . MET A 1 86 ? -14.120 9.629 -10.927 1.00 89.19 86 MET A N 1
ATOM 687 C CA . MET A 1 86 ? -13.229 9.554 -12.088 1.00 89.19 86 MET A CA 1
ATOM 688 C C . MET A 1 86 ? -12.739 8.125 -12.325 1.00 89.19 86 MET A C 1
ATOM 690 O O . MET A 1 86 ? -12.744 7.644 -13.461 1.00 89.19 86 MET A O 1
ATOM 694 N N . GLU A 1 87 ? -12.375 7.414 -11.261 1.00 88.12 87 GLU A N 1
ATOM 695 C CA . GLU A 1 87 ? -11.894 6.042 -11.369 1.00 88.12 87 GLU A CA 1
ATOM 696 C C . GLU A 1 87 ? -13.007 5.064 -11.788 1.00 88.12 87 GLU A C 1
ATOM 698 O O . GLU A 1 87 ? -12.795 4.202 -12.646 1.00 88.12 87 GLU A O 1
ATOM 703 N N . VAL A 1 88 ? -14.233 5.238 -11.284 1.00 90.50 88 VAL A N 1
ATOM 704 C CA . VAL A 1 88 ? -15.408 4.477 -11.745 1.00 90.50 88 VAL A CA 1
ATOM 705 C C . VAL A 1 88 ? -15.665 4.722 -13.233 1.00 90.50 88 VAL A C 1
ATOM 707 O O . VAL A 1 88 ? -15.861 3.763 -13.989 1.00 90.50 88 VAL A O 1
ATOM 710 N N . MET A 1 89 ? -15.626 5.980 -13.682 1.00 91.44 89 MET A N 1
ATOM 711 C CA . MET A 1 89 ? -15.783 6.333 -15.097 1.00 91.44 89 MET A CA 1
ATOM 712 C C . MET A 1 89 ? -14.677 5.727 -15.969 1.00 91.44 89 MET A C 1
ATOM 714 O O . MET A 1 89 ? -14.937 5.350 -17.112 1.00 91.44 89 MET A O 1
ATOM 718 N N . ARG A 1 90 ? -13.462 5.572 -15.433 1.00 87.88 90 ARG A N 1
ATOM 719 C CA . ARG A 1 90 ? -12.328 4.940 -16.121 1.00 87.88 90 ARG A CA 1
ATOM 720 C C . ARG A 1 90 ? -12.487 3.422 -16.259 1.00 87.88 90 ARG A C 1
ATOM 722 O O . ARG A 1 90 ? -12.122 2.861 -17.293 1.00 87.88 90 ARG A O 1
ATOM 729 N N . ILE A 1 91 ? -13.012 2.745 -15.236 1.00 86.19 91 ILE A N 1
ATOM 730 C CA . ILE A 1 91 ? -13.124 1.273 -15.197 1.00 86.19 91 ILE A CA 1
ATOM 731 C C . ILE A 1 91 ? -14.376 0.772 -15.934 1.00 86.19 91 ILE A C 1
ATOM 733 O O . ILE A 1 91 ? -14.320 -0.251 -16.623 1.00 86.19 91 ILE A O 1
ATOM 737 N N . THR A 1 92 ? -15.499 1.487 -15.830 1.00 89.94 92 THR A N 1
ATOM 738 C CA . THR A 1 92 ? -16.812 1.055 -16.352 1.00 89.94 92 THR A CA 1
ATOM 739 C C . THR A 1 92 ? -16.801 0.657 -17.839 1.00 89.94 92 THR A C 1
ATOM 741 O O . THR A 1 92 ? -17.343 -0.406 -18.158 1.00 89.94 92 THR A O 1
ATOM 744 N N . PRO A 1 93 ? -16.145 1.395 -18.758 1.00 92.06 93 PRO A N 1
ATOM 745 C CA . PRO A 1 93 ? -16.107 1.023 -20.173 1.00 92.06 93 PRO A CA 1
ATOM 746 C C . PRO A 1 93 ? -15.461 -0.344 -20.431 1.00 92.06 93 PRO A C 1
ATOM 748 O O . PRO A 1 93 ? -15.893 -1.067 -21.328 1.00 92.06 93 PRO A O 1
ATOM 751 N N . LYS A 1 94 ? -14.462 -0.743 -19.627 1.00 88.12 94 LYS A N 1
ATOM 752 C CA . LYS A 1 94 ? -13.817 -2.061 -19.755 1.00 88.12 94 LYS A CA 1
ATOM 753 C C . LYS A 1 94 ? -14.795 -3.191 -19.432 1.00 88.12 94 LYS A C 1
ATOM 755 O O . LYS A 1 94 ? -14.838 -4.188 -20.150 1.00 88.12 94 LYS A O 1
ATOM 760 N N . LEU A 1 95 ? -15.600 -3.019 -18.382 1.00 89.38 95 LEU A N 1
ATOM 761 C CA . LEU A 1 95 ? -16.630 -3.985 -17.998 1.00 89.38 95 LEU A CA 1
ATOM 762 C C . LEU A 1 95 ? -17.740 -4.060 -19.050 1.00 89.38 95 LEU A C 1
ATOM 764 O O . LEU A 1 95 ? -18.127 -5.154 -19.454 1.00 89.38 95 LEU A O 1
ATOM 768 N N . GLN A 1 96 ? -18.204 -2.914 -19.552 1.00 92.00 96 GLN A N 1
ATOM 769 C CA . GLN A 1 96 ? -19.209 -2.868 -20.618 1.00 92.00 96 GLN A CA 1
ATOM 770 C C . GLN A 1 96 ? -18.722 -3.577 -21.887 1.00 92.00 96 GLN A C 1
ATOM 772 O O . GLN A 1 96 ? -19.437 -4.414 -22.435 1.00 92.00 96 GLN A O 1
ATOM 777 N N . ALA A 1 97 ? -17.485 -3.315 -22.315 1.00 92.50 97 ALA A N 1
ATOM 778 C CA . ALA A 1 97 ? -16.881 -4.000 -23.454 1.00 92.50 97 ALA A CA 1
ATOM 779 C C . ALA A 1 97 ? -16.774 -5.518 -23.224 1.00 92.50 97 ALA A C 1
ATOM 781 O O . ALA A 1 97 ? -17.041 -6.300 -24.135 1.00 92.50 97 ALA A O 1
ATOM 782 N N . ALA A 1 98 ? -16.435 -5.954 -22.008 1.00 90.25 98 ALA A N 1
ATOM 783 C CA . ALA A 1 98 ? -16.373 -7.372 -21.667 1.00 90.25 98 ALA A CA 1
ATOM 784 C 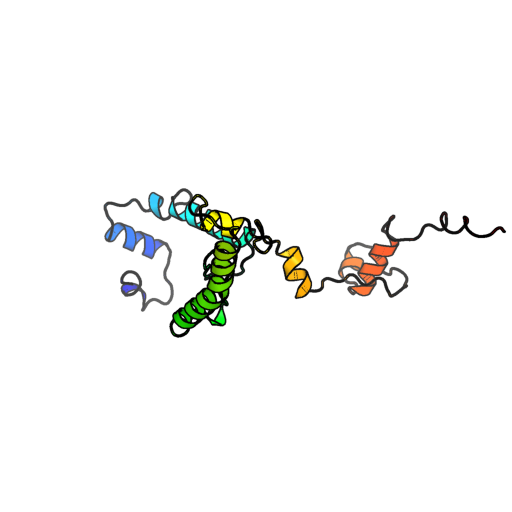C . ALA A 1 98 ? -17.741 -8.067 -21.745 1.00 90.25 98 ALA A C 1
ATOM 786 O O . ALA A 1 98 ? -17.810 -9.210 -22.201 1.00 90.25 98 ALA A O 1
ATOM 787 N N . VAL A 1 99 ? -18.821 -7.387 -21.350 1.00 92.38 99 VAL A N 1
ATOM 788 C CA . VAL A 1 99 ? -20.197 -7.895 -21.488 1.00 92.38 99 VAL A CA 1
ATOM 789 C C . VAL A 1 99 ? -20.603 -7.964 -22.961 1.00 92.38 99 VAL A C 1
ATOM 791 O O . VAL A 1 99 ? -21.053 -9.012 -23.418 1.00 92.38 99 VAL A O 1
ATOM 794 N N . ILE A 1 100 ? -20.385 -6.889 -23.727 1.00 93.25 100 ILE A N 1
ATOM 795 C CA . ILE A 1 100 ? -20.755 -6.810 -25.153 1.00 93.25 100 ILE A CA 1
ATOM 796 C C . ILE A 1 100 ? -20.029 -7.882 -25.977 1.00 93.25 100 ILE A C 1
ATOM 798 O O . ILE A 1 100 ? -20.636 -8.534 -26.823 1.00 93.25 100 ILE A O 1
ATOM 802 N N . ASN A 1 101 ? -18.747 -8.117 -25.691 1.00 93.06 101 ASN A N 1
ATOM 803 C CA . ASN A 1 101 ? -17.938 -9.132 -26.370 1.00 93.06 101 ASN A CA 1
ATOM 804 C C . ASN A 1 101 ? -18.179 -10.561 -25.839 1.00 93.06 101 ASN A C 1
ATOM 806 O O . ASN A 1 101 ? -17.563 -11.514 -26.317 1.00 93.06 101 ASN A O 1
ATOM 810 N N . GLY A 1 102 ? -19.046 -10.733 -24.836 1.00 89.81 102 GLY A N 1
ATOM 811 C CA . GLY A 1 102 ? -19.379 -12.032 -24.250 1.00 89.81 102 GLY A CA 1
ATOM 812 C C . GLY A 1 102 ? -18.268 -12.662 -23.399 1.00 89.81 102 GLY A C 1
ATOM 813 O O . GLY A 1 102 ? -18.335 -13.860 -23.105 1.00 89.81 102 GLY A O 1
ATOM 814 N N . HIS A 1 103 ? -17.253 -11.885 -23.003 1.00 87.75 103 HIS A N 1
ATOM 815 C CA . HIS A 1 103 ? -16.207 -12.307 -22.065 1.00 87.75 103 HIS A CA 1
ATOM 816 C C . HIS A 1 103 ? -16.729 -12.389 -20.628 1.00 87.75 103 HIS A C 1
ATOM 818 O O . HIS A 1 103 ? -16.325 -13.282 -19.885 1.00 87.75 103 HIS A O 1
ATOM 824 N N . LEU A 1 104 ? -17.645 -11.491 -20.258 1.00 89.12 104 LEU A N 1
ATOM 825 C CA . LEU A 1 104 ? -18.344 -11.504 -18.979 1.00 89.12 104 LEU A CA 1
ATOM 826 C C . LEU A 1 104 ? -19.788 -11.969 -19.205 1.00 89.12 104 LEU A C 1
ATOM 828 O O . LEU A 1 104 ? -20.516 -11.384 -20.003 1.00 89.12 104 LEU A O 1
ATOM 832 N N . LYS A 1 105 ? -20.181 -13.054 -18.533 1.00 90.12 105 LYS A N 1
ATOM 833 C CA . LYS A 1 105 ? -21.506 -13.690 -18.643 1.00 90.12 105 LYS A CA 1
ATOM 834 C C . LYS A 1 105 ? -22.148 -13.762 -17.262 1.00 90.12 105 LYS A C 1
ATOM 836 O O . LYS A 1 105 ? -21.419 -13.861 -16.282 1.00 90.12 105 LYS A O 1
ATOM 841 N N . ASP A 1 106 ? -23.472 -13.863 -17.194 1.00 87.12 106 ASP A N 1
ATOM 842 C CA . ASP A 1 106 ? -24.241 -13.873 -15.932 1.00 87.12 106 ASP A CA 1
ATOM 843 C C . ASP A 1 106 ? -23.784 -14.921 -14.906 1.00 87.12 106 ASP A C 1
ATOM 845 O O . ASP A 1 106 ? -23.889 -14.722 -13.701 1.00 87.12 106 ASP A O 1
ATOM 849 N N . ARG A 1 107 ? -23.238 -16.047 -15.376 1.00 89.56 107 ARG A N 1
ATOM 850 C CA . ARG A 1 107 ? -22.721 -17.128 -14.521 1.00 89.56 107 ARG A CA 1
ATOM 851 C C . ARG A 1 107 ? -21.335 -16.863 -13.917 1.00 89.56 107 ARG A C 1
ATOM 853 O O . ARG A 1 107 ? -20.829 -17.712 -13.190 1.00 89.56 107 ARG A O 1
ATOM 860 N N . VAL A 1 108 ? -20.679 -15.763 -14.281 1.00 87.06 108 VAL A N 1
ATOM 861 C CA . VAL A 1 108 ? -19.313 -15.429 -13.859 1.00 87.06 108 VAL A CA 1
ATOM 862 C C . VAL A 1 108 ? -19.373 -14.362 -12.772 1.00 87.06 108 VAL A C 1
ATOM 864 O O . VAL A 1 108 ? -20.025 -13.334 -12.933 1.00 87.06 108 VAL A O 1
ATOM 867 N N . ASN A 1 109 ? -18.658 -14.581 -11.666 1.00 88.56 109 ASN A N 1
ATOM 868 C CA . ASN A 1 109 ? -18.498 -13.551 -10.645 1.00 88.56 109 ASN A CA 1
ATOM 869 C C . ASN A 1 109 ? -17.615 -12.416 -11.189 1.00 88.56 109 ASN A C 1
ATOM 871 O O . ASN A 1 109 ? -16.463 -12.643 -11.564 1.00 88.56 109 ASN A O 1
ATOM 875 N N . VAL A 1 110 ? -18.152 -11.196 -11.206 1.00 87.12 110 VAL A N 1
ATOM 876 C CA . VAL A 1 110 ? -17.469 -10.014 -11.754 1.00 87.12 110 VAL A CA 1
ATOM 877 C C . VAL A 1 110 ? -16.163 -9.713 -11.013 1.00 87.12 110 VAL A C 1
ATOM 879 O O . VAL A 1 110 ? -15.169 -9.384 -11.651 1.00 87.12 110 VAL A O 1
ATOM 882 N N . GLY A 1 111 ? -16.133 -9.874 -9.687 1.00 84.12 111 GLY A N 1
ATOM 883 C CA . GLY A 1 111 ? -14.931 -9.650 -8.881 1.00 84.12 111 GLY A CA 1
ATOM 884 C C . GLY A 1 111 ? -13.801 -10.611 -9.247 1.00 84.12 111 GLY A C 1
ATOM 885 O O . GLY A 1 111 ? -12.672 -10.178 -9.470 1.00 84.12 111 GLY A O 1
ATOM 886 N N . ASN A 1 112 ? -14.114 -11.900 -9.404 1.00 85.81 112 ASN A N 1
ATOM 887 C CA . ASN A 1 112 ? -13.132 -12.891 -9.854 1.00 85.81 112 ASN A CA 1
ATOM 888 C C . ASN A 1 112 ? -12.627 -12.579 -11.265 1.00 85.81 112 ASN A C 1
ATOM 890 O O . ASN A 1 112 ? -11.425 -12.612 -11.504 1.00 85.81 112 ASN A O 1
ATOM 894 N N . TRP A 1 113 ? -13.525 -12.191 -12.173 1.00 87.31 113 TRP A N 1
ATOM 895 C CA . TRP A 1 113 ? -13.141 -11.808 -13.529 1.00 87.31 113 TRP A CA 1
ATOM 896 C C . TRP A 1 113 ? -12.198 -10.597 -13.551 1.00 87.31 113 TRP A C 1
ATOM 898 O O . TRP A 1 113 ? -11.237 -10.590 -14.318 1.00 87.31 113 TRP A O 1
ATOM 908 N N . ILE A 1 114 ? -12.429 -9.589 -12.698 1.00 85.12 114 ILE A N 1
ATOM 909 C CA . ILE A 1 114 ? -11.525 -8.436 -12.558 1.00 85.12 114 ILE A CA 1
ATOM 910 C C . ILE A 1 114 ? -10.137 -8.901 -12.099 1.00 85.12 114 ILE A C 1
ATOM 912 O O . ILE A 1 114 ? -9.137 -8.473 -12.670 1.00 85.12 114 ILE A O 1
ATOM 916 N N . MET A 1 115 ? -10.066 -9.808 -11.121 1.00 80.50 115 MET A N 1
ATOM 917 C CA . MET A 1 115 ? -8.794 -10.341 -10.615 1.00 80.50 115 MET A CA 1
ATOM 918 C C . MET A 1 115 ? -8.033 -11.203 -11.636 1.00 80.50 115 MET A C 1
ATOM 920 O O . MET A 1 115 ? -6.814 -11.310 -11.549 1.00 80.50 115 MET A O 1
ATOM 924 N N . GLU A 1 116 ? -8.724 -11.793 -12.612 1.00 84.31 116 GLU A N 1
ATOM 925 C CA . GLU A 1 116 ? -8.126 -12.587 -13.697 1.00 84.31 116 GLU A CA 1
ATOM 926 C C . GLU A 1 116 ? -7.566 -11.735 -14.852 1.00 84.31 116 GLU A C 1
ATOM 928 O O . GLU A 1 116 ? -6.939 -12.268 -15.774 1.00 84.31 116 GLU A O 1
ATOM 933 N N . GLN A 1 117 ? -7.783 -10.415 -14.845 1.00 83.56 117 GLN A N 1
ATOM 934 C CA . GLN A 1 117 ? -7.284 -9.550 -15.913 1.00 83.56 117 GLN A CA 1
ATOM 935 C C . GLN A 1 117 ? -5.755 -9.475 -15.910 1.00 83.56 117 GLN A C 1
ATOM 937 O O . GLN A 1 117 ? -5.113 -9.416 -14.867 1.00 83.56 117 GLN A O 1
ATOM 942 N N . LYS A 1 118 ? -5.161 -9.391 -17.106 1.00 80.25 118 LYS A N 1
ATOM 943 C CA . LYS A 1 118 ? -3.697 -9.340 -17.290 1.00 80.25 118 LYS A CA 1
ATOM 944 C C . LYS A 1 118 ? -3.025 -8.155 -16.588 1.00 80.25 118 LYS A C 1
ATOM 946 O O . LYS A 1 118 ? -1.852 -8.245 -16.243 1.00 80.25 118 LYS A O 1
ATOM 951 N N . ASP A 1 119 ? -3.767 -7.066 -16.402 1.00 75.25 119 ASP A N 1
ATOM 952 C CA . ASP A 1 119 ? -3.283 -5.846 -15.753 1.00 75.25 119 ASP A CA 1
ATOM 953 C C . ASP A 1 119 ? -3.256 -5.969 -14.216 1.00 75.25 119 ASP A C 1
ATOM 955 O O . ASP A 1 119 ? -2.684 -5.111 -13.544 1.00 75.25 119 ASP A O 1
ATOM 959 N N . VAL A 1 120 ? -3.878 -7.008 -13.644 1.00 76.06 120 VAL A N 1
ATOM 960 C CA . VAL A 1 120 ? -3.948 -7.222 -12.195 1.00 76.06 120 VAL A CA 1
ATOM 961 C C . VAL A 1 120 ? -2.834 -8.172 -11.773 1.00 76.06 120 VAL A C 1
ATOM 963 O O . VAL A 1 120 ? -2.807 -9.348 -12.129 1.00 76.06 120 VAL A O 1
ATOM 966 N N . MET A 1 121 ? -1.885 -7.654 -10.993 1.00 73.56 121 MET A N 1
ATOM 967 C CA . MET A 1 121 ? -0.791 -8.459 -10.460 1.00 73.56 121 MET A CA 1
ATOM 968 C C . MET A 1 121 ? -1.193 -9.135 -9.140 1.00 73.56 121 MET A C 1
ATOM 970 O O . MET A 1 121 ? -1.566 -8.436 -8.200 1.00 73.56 121 MET A O 1
ATOM 974 N N . PRO A 1 122 ? -1.013 -10.466 -8.996 1.00 68.75 122 PRO A N 1
ATOM 975 C CA . PRO A 1 122 ? -1.260 -11.168 -7.730 1.00 68.75 122 PRO A CA 1
ATOM 976 C C . PRO A 1 122 ? -0.335 -10.715 -6.595 1.00 68.75 122 PRO A C 1
ATOM 978 O O . PRO A 1 122 ? -0.657 -10.849 -5.416 1.00 68.75 122 PRO A O 1
ATOM 981 N N . ARG A 1 123 ? 0.856 -10.216 -6.947 1.00 71.06 123 ARG A N 1
ATOM 982 C CA . ARG A 1 123 ? 1.842 -9.686 -6.009 1.00 71.06 123 ARG A CA 1
ATOM 983 C C . ARG A 1 123 ? 2.646 -8.583 -6.674 1.00 71.06 123 ARG A C 1
ATOM 985 O O . ARG A 1 123 ? 3.258 -8.791 -7.718 1.00 71.06 123 ARG A O 1
ATOM 992 N N . HIS A 1 124 ? 2.721 -7.448 -6.005 1.00 67.25 124 HIS A N 1
ATOM 993 C CA . HIS A 1 124 ? 3.579 -6.341 -6.389 1.00 67.25 124 HIS A CA 1
ATOM 994 C C . HIS A 1 124 ? 4.976 -6.546 -5.782 1.00 67.25 124 HIS A C 1
ATOM 996 O O . HIS A 1 124 ? 5.125 -6.917 -4.615 1.00 67.25 124 HIS A O 1
ATOM 1002 N N . ASN A 1 125 ? 6.024 -6.360 -6.586 1.00 69.62 125 ASN A N 1
ATOM 1003 C CA . ASN A 1 125 ? 7.407 -6.510 -6.138 1.00 69.62 125 ASN A CA 1
ATOM 1004 C C . ASN A 1 125 ? 8.087 -5.142 -6.109 1.00 69.62 125 ASN A C 1
ATOM 1006 O O . ASN A 1 125 ? 8.531 -4.651 -7.147 1.00 69.62 125 ASN A O 1
ATOM 1010 N N . ALA A 1 126 ? 8.207 -4.569 -4.908 1.00 66.81 126 ALA A N 1
ATOM 1011 C CA . ALA A 1 126 ? 8.829 -3.264 -4.689 1.00 66.81 126 ALA A CA 1
ATOM 1012 C C . ALA A 1 126 ? 10.220 -3.156 -5.329 1.00 66.81 126 ALA A C 1
ATOM 1014 O O . ALA A 1 126 ? 10.528 -2.147 -5.935 1.00 66.81 126 ALA A O 1
ATOM 1015 N N . ARG A 1 127 ? 11.044 -4.218 -5.320 1.00 67.62 127 ARG A N 1
ATOM 1016 C CA . ARG A 1 127 ? 12.385 -4.162 -5.936 1.00 67.62 127 ARG A CA 1
ATOM 1017 C C . ARG A 1 127 ? 12.348 -3.894 -7.441 1.00 67.62 127 ARG A C 1
ATOM 1019 O O . ARG A 1 127 ? 13.257 -3.257 -7.957 1.00 67.62 127 ARG A O 1
ATOM 1026 N N . ILE A 1 128 ? 11.333 -4.408 -8.137 1.00 70.81 128 ILE A N 1
ATOM 1027 C CA . ILE A 1 128 ? 11.167 -4.198 -9.579 1.00 70.81 128 ILE A CA 1
ATOM 1028 C C . ILE A 1 128 ? 10.566 -2.814 -9.826 1.00 70.81 128 ILE A C 1
ATOM 1030 O O . ILE A 1 128 ? 11.064 -2.081 -10.673 1.00 70.81 128 ILE A O 1
ATOM 1034 N N . LEU A 1 129 ? 9.545 -2.432 -9.061 1.00 68.81 129 LEU A N 1
ATOM 1035 C CA . LEU A 1 129 ? 8.865 -1.145 -9.229 1.00 68.81 129 LEU A CA 1
ATOM 1036 C C . LEU A 1 129 ? 9.761 0.044 -8.843 1.00 68.81 129 LEU A C 1
ATOM 1038 O O . LEU A 1 129 ? 9.873 1.003 -9.602 1.00 68.81 129 LEU A O 1
ATOM 1042 N N . ASP A 1 130 ? 10.491 -0.059 -7.732 1.00 67.50 130 ASP A N 1
ATOM 1043 C CA . ASP A 1 130 ? 11.422 0.967 -7.253 1.00 67.50 130 ASP A CA 1
ATOM 1044 C C . ASP A 1 130 ? 12.635 1.123 -8.171 1.00 67.50 130 ASP A C 1
ATOM 1046 O O . ASP A 1 130 ? 13.256 2.184 -8.177 1.00 67.50 130 ASP A O 1
ATOM 1050 N N . SER A 1 131 ? 12.980 0.100 -8.964 1.00 63.94 131 SER A N 1
ATOM 1051 C CA . SER A 1 131 ? 14.126 0.166 -9.883 1.00 63.94 131 SER A CA 1
ATOM 1052 C C . SER A 1 131 ? 13.976 1.263 -10.945 1.00 63.94 131 SER A C 1
ATOM 1054 O O . SER A 1 131 ? 14.976 1.764 -11.462 1.00 63.94 131 SER A O 1
ATOM 1056 N N . VAL A 1 132 ? 12.736 1.676 -11.236 1.00 63.91 132 VAL A N 1
ATOM 1057 C CA . VAL A 1 132 ? 12.424 2.758 -12.177 1.00 63.91 132 VAL A CA 1
ATOM 1058 C C . VAL A 1 132 ? 12.750 4.130 -11.571 1.00 63.91 132 VAL A C 1
ATOM 1060 O O . VAL A 1 132 ? 13.285 4.992 -12.268 1.00 63.91 132 VAL A O 1
ATOM 1063 N N . SER A 1 133 ? 12.498 4.313 -10.271 1.00 63.94 133 SER A N 1
ATOM 1064 C CA . SER A 1 133 ? 12.688 5.583 -9.547 1.00 63.94 133 SER A CA 1
ATOM 1065 C C . SER A 1 133 ? 14.068 5.708 -8.889 1.00 63.94 133 SER A C 1
ATOM 1067 O O . SER A 1 133 ? 14.620 6.802 -8.794 1.00 63.94 133 SER A O 1
ATOM 1069 N N . LYS A 1 134 ? 14.655 4.590 -8.445 1.00 65.56 134 LYS A N 1
ATOM 1070 C CA . LYS A 1 134 ? 15.988 4.486 -7.836 1.00 65.56 134 LYS A CA 1
ATOM 1071 C C . LYS A 1 134 ? 16.834 3.533 -8.671 1.00 65.56 134 LYS A C 1
ATOM 1073 O O . LYS A 1 134 ? 16.932 2.337 -8.393 1.00 65.56 134 LYS A O 1
ATOM 1078 N N . LYS A 1 135 ? 17.457 4.079 -9.712 1.00 63.22 135 LYS A N 1
ATOM 1079 C CA . LYS A 1 135 ? 18.413 3.355 -10.553 1.00 63.22 135 LYS A CA 1
ATOM 1080 C C . LYS A 1 135 ? 19.682 3.045 -9.753 1.00 63.22 135 LYS A C 1
ATOM 1082 O O . LYS A 1 135 ? 20.654 3.790 -9.802 1.00 63.22 135 LYS A O 1
ATOM 1087 N N . ASN A 1 136 ? 19.681 1.927 -9.032 1.00 67.69 136 ASN A N 1
ATOM 1088 C CA . ASN A 1 136 ? 20.890 1.339 -8.455 1.00 67.69 136 ASN A CA 1
ATOM 1089 C C . ASN A 1 136 ? 21.679 0.649 -9.576 1.00 67.69 136 ASN A C 1
ATOM 1091 O O . ASN A 1 136 ? 21.663 -0.575 -9.699 1.00 67.69 136 ASN A O 1
ATOM 1095 N N . ILE A 1 137 ? 22.289 1.446 -10.452 1.00 70.38 137 ILE A N 1
ATOM 1096 C CA . ILE A 1 137 ? 23.086 0.946 -11.570 1.00 70.38 137 ILE A CA 1
ATOM 1097 C C . ILE A 1 137 ? 24.532 0.802 -11.109 1.00 70.38 137 ILE A C 1
ATOM 1099 O O . ILE A 1 137 ? 25.113 1.704 -10.510 1.00 70.38 137 ILE A O 1
ATOM 1103 N N . VAL A 1 138 ? 25.096 -0.361 -11.405 1.00 75.19 138 VAL A N 1
ATOM 1104 C CA . VAL A 1 138 ? 26.516 -0.669 -11.262 1.00 75.19 138 VAL A CA 1
ATOM 1105 C C . VAL A 1 138 ? 27.135 -0.414 -12.634 1.00 75.19 138 VAL A C 1
ATOM 1107 O O . VAL A 1 138 ? 26.872 -1.167 -13.570 1.00 75.19 138 VAL A O 1
ATOM 1110 N N . ASP A 1 139 ? 27.876 0.686 -12.774 1.00 74.31 139 ASP A N 1
ATOM 1111 C CA . ASP A 1 139 ? 28.555 1.037 -14.025 1.00 74.31 139 ASP A CA 1
ATOM 1112 C C . ASP A 1 139 ? 29.896 0.292 -14.131 1.00 74.31 139 ASP A C 1
ATOM 1114 O O . ASP A 1 139 ? 30.702 0.311 -13.198 1.00 74.31 139 ASP A O 1
ATOM 1118 N N . PHE A 1 140 ? 30.110 -0.378 -15.263 1.00 74.44 140 PHE A N 1
ATOM 1119 C CA . PHE A 1 140 ? 31.336 -1.106 -15.610 1.00 74.44 140 PHE A CA 1
ATOM 1120 C C . PHE A 1 140 ? 32.076 -0.467 -16.801 1.00 74.44 140 PHE A C 1
ATOM 1122 O O . PHE A 1 140 ? 32.964 -1.087 -17.381 1.00 74.44 140 PHE A O 1
ATOM 1129 N N . GLY A 1 141 ? 31.698 0.748 -17.212 1.00 69.50 141 GLY A N 1
ATOM 1130 C CA . GLY A 1 141 ? 32.259 1.429 -18.381 1.00 69.50 141 GLY A CA 1
ATOM 1131 C C . GLY A 1 141 ? 33.675 1.983 -18.195 1.00 69.50 141 GLY A C 1
ATOM 1132 O O . GLY A 1 141 ? 34.331 2.30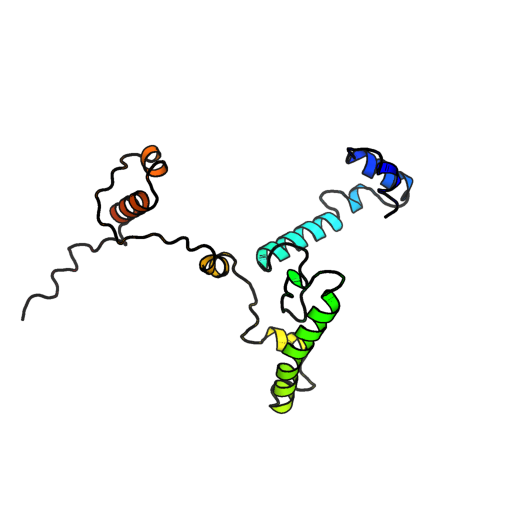3 -19.186 1.00 69.50 141 GLY A O 1
ATOM 1133 N N . VAL A 1 142 ? 34.166 2.089 -16.957 1.00 65.88 142 VAL A N 1
ATOM 1134 C CA . VAL A 1 142 ? 35.507 2.599 -16.647 1.00 65.88 142 VAL A CA 1
ATOM 1135 C C . VAL A 1 142 ? 36.428 1.424 -16.323 1.00 65.88 142 VAL A C 1
ATOM 1137 O O . VAL A 1 142 ? 36.165 0.634 -15.422 1.00 65.88 142 VAL A O 1
ATOM 1140 N N . ALA A 1 143 ? 37.502 1.278 -17.099 1.00 63.84 143 ALA A N 1
ATOM 1141 C CA . ALA A 1 143 ? 38.522 0.262 -16.869 1.00 63.84 143 ALA A CA 1
ATOM 1142 C C . ALA A 1 143 ? 39.699 0.895 -16.117 1.00 63.84 143 ALA A C 1
ATOM 1144 O O . ALA A 1 143 ? 40.549 1.547 -16.724 1.00 63.84 143 ALA A O 1
ATOM 1145 N N . SER A 1 144 ? 39.736 0.716 -14.798 1.00 67.69 144 SER A N 1
ATOM 1146 C CA . SER A 1 144 ? 40.841 1.157 -13.944 1.00 67.69 144 SER A 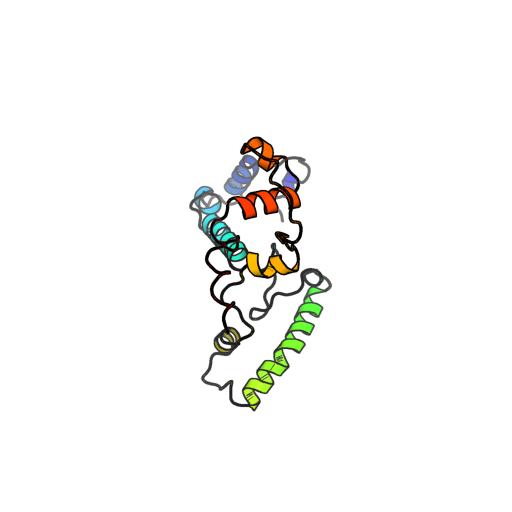CA 1
ATOM 1147 C C . SER A 1 144 ? 41.279 0.039 -12.986 1.00 67.69 144 SER A C 1
ATOM 1149 O O . SER A 1 144 ? 40.607 -0.986 -12.840 1.00 67.69 144 SER A O 1
ATOM 1151 N N . GLU A 1 145 ? 42.477 0.167 -12.413 1.00 72.25 145 GLU A N 1
ATOM 1152 C CA . GLU A 1 145 ? 43.017 -0.830 -11.488 1.00 72.25 145 GLU A CA 1
ATOM 1153 C C . GLU A 1 145 ? 42.358 -0.718 -10.106 1.00 72.25 145 GLU A C 1
ATOM 1155 O O . GLU A 1 145 ? 42.221 0.370 -9.544 1.00 72.25 145 GLU A O 1
ATOM 1160 N N . CYS A 1 146 ? 42.001 -1.863 -9.516 1.00 74.44 146 CYS A N 1
ATOM 1161 C CA . CYS A 1 146 ? 41.424 -1.903 -8.176 1.00 74.44 146 CYS A CA 1
ATOM 1162 C C . CYS A 1 146 ? 42.437 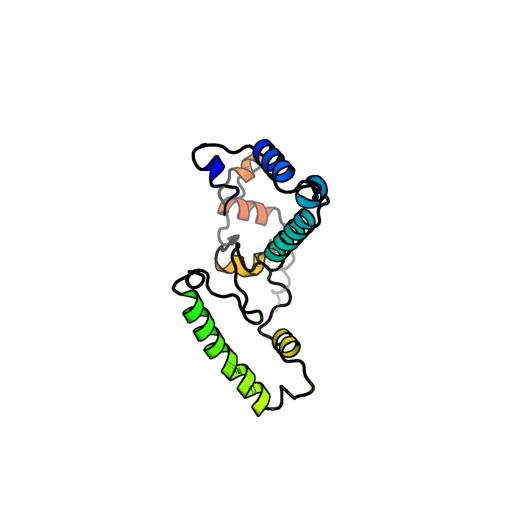-1.428 -7.121 1.00 74.44 146 CYS A C 1
ATOM 1164 O O . CYS A 1 146 ? 43.449 -2.082 -6.864 1.00 74.44 146 CYS A O 1
ATOM 1166 N N . LYS A 1 147 ? 42.134 -0.302 -6.468 1.00 73.56 147 LYS A N 1
ATOM 1167 C CA . LYS A 1 147 ? 42.994 0.315 -5.441 1.00 73.56 147 LYS A CA 1
ATOM 1168 C C . LYS A 1 147 ? 42.818 -0.291 -4.043 1.00 73.56 147 LYS A C 1
ATOM 1170 O O . LYS A 1 147 ? 43.698 -0.141 -3.197 1.00 73.56 147 LYS A O 1
ATOM 1175 N N . GLY A 1 148 ? 41.692 -0.958 -3.781 1.00 73.12 148 GLY A N 1
ATOM 1176 C CA . GLY A 1 148 ? 41.359 -1.520 -2.470 1.00 73.12 148 GLY A CA 1
ATOM 1177 C C . GLY A 1 148 ? 41.981 -2.898 -2.255 1.00 73.12 148 GLY A C 1
ATOM 1178 O O . GLY A 1 148 ? 41.637 -3.845 -2.956 1.00 73.12 148 GLY A O 1
ATOM 1179 N N . LYS A 1 149 ? 42.873 -3.027 -1.266 1.00 75.38 149 LYS A N 1
ATOM 1180 C CA . LYS A 1 149 ? 43.513 -4.307 -0.898 1.00 75.38 149 LYS A CA 1
ATOM 1181 C C . LYS A 1 149 ? 42.819 -5.011 0.275 1.00 75.38 149 LYS A C 1
ATOM 1183 O O . LYS A 1 149 ? 42.975 -6.218 0.433 1.00 75.38 149 LYS A O 1
ATOM 1188 N N . SER A 1 150 ? 42.058 -4.267 1.083 1.00 80.81 150 SER A N 1
ATOM 1189 C CA . SER A 1 150 ? 41.324 -4.748 2.260 1.00 80.81 150 SER A CA 1
ATOM 1190 C C . SER A 1 150 ? 39.837 -4.375 2.195 1.00 80.81 150 SER A C 1
ATOM 1192 O O . SER A 1 150 ? 39.444 -3.449 1.484 1.00 80.81 150 SER A O 1
ATOM 1194 N N . TYR A 1 151 ? 38.999 -5.068 2.974 1.00 80.38 151 TYR A N 1
ATOM 1195 C CA . TYR A 1 151 ? 37.561 -4.788 3.086 1.00 80.38 151 TYR A CA 1
ATOM 1196 C C . TYR A 1 151 ? 37.276 -3.362 3.588 1.00 80.38 151 TYR A C 1
ATOM 1198 O O . TYR A 1 151 ? 36.381 -2.696 3.073 1.00 80.38 151 TYR A O 1
ATOM 1206 N N . SER A 1 152 ? 38.061 -2.868 4.552 1.00 81.69 152 SER A N 1
ATOM 1207 C CA . SER A 1 152 ? 37.950 -1.494 5.070 1.00 81.69 152 SER A CA 1
ATOM 1208 C C . SER A 1 152 ? 38.168 -0.447 3.980 1.00 81.69 152 SER A C 1
ATOM 1210 O O . SER A 1 152 ? 37.449 0.548 3.920 1.00 81.69 152 SER A O 1
ATOM 1212 N N . ASP A 1 153 ? 39.129 -0.710 3.097 1.00 82.94 153 ASP A N 1
ATOM 1213 C CA . ASP A 1 153 ? 39.494 0.193 2.011 1.00 82.94 153 ASP A CA 1
ATOM 1214 C C . ASP A 1 153 ? 38.425 0.140 0.921 1.00 82.94 153 ASP A C 1
ATOM 1216 O O . ASP A 1 153 ? 38.004 1.167 0.413 1.00 82.94 153 ASP A O 1
ATOM 1220 N N . PHE A 1 154 ? 37.886 -1.043 0.620 1.00 82.31 154 PHE A N 1
ATOM 1221 C CA . PHE A 1 154 ? 36.783 -1.196 -0.329 1.00 82.31 154 PHE A CA 1
ATOM 1222 C C . PHE A 1 154 ? 35.529 -0.401 0.076 1.00 82.31 154 PHE A C 1
ATOM 1224 O O . PHE A 1 154 ? 34.874 0.211 -0.769 1.00 82.31 154 PHE A O 1
ATOM 1231 N N . VAL A 1 155 ? 35.198 -0.376 1.371 1.00 84.56 155 VAL A N 1
ATOM 1232 C CA . VAL A 1 155 ? 34.032 0.356 1.894 1.00 84.56 155 VAL A CA 1
ATOM 1233 C C . VAL A 1 155 ? 34.226 1.874 1.840 1.00 84.56 155 VAL A C 1
ATOM 1235 O O . VAL A 1 155 ? 33.229 2.596 1.807 1.00 84.56 155 VAL A O 1
ATOM 1238 N N . SER A 1 156 ? 35.461 2.378 1.797 1.00 84.81 156 SER A N 1
ATOM 1239 C CA . SER A 1 156 ? 35.739 3.815 1.691 1.00 84.81 156 SER A CA 1
ATOM 1240 C C . SER A 1 156 ? 35.865 4.322 0.247 1.00 84.81 156 SER A C 1
ATOM 1242 O O . SER A 1 156 ? 35.706 5.520 0.024 1.00 84.81 156 SER A O 1
ATOM 1244 N N . LEU A 1 157 ? 36.059 3.437 -0.741 1.00 82.25 157 LEU A N 1
ATOM 1245 C CA . LEU A 1 157 ? 36.133 3.795 -2.168 1.00 82.25 157 LEU A CA 1
ATOM 1246 C C . LEU A 1 157 ? 34.820 4.384 -2.711 1.00 82.25 157 LEU A C 1
ATOM 1248 O O . LEU A 1 157 ? 33.736 4.119 -2.182 1.00 82.25 157 LEU A O 1
ATOM 1252 N N . GLY A 1 158 ? 34.895 5.143 -3.807 1.00 82.31 158 GLY A N 1
ATOM 1253 C CA . GLY A 1 158 ? 33.712 5.621 -4.535 1.00 82.31 158 GLY A CA 1
ATOM 1254 C C . GLY A 1 158 ? 32.958 4.488 -5.246 1.00 82.31 158 GLY A C 1
ATOM 1255 O O . GLY A 1 158 ? 33.506 3.411 -5.463 1.00 82.31 158 GLY A O 1
ATOM 1256 N N . VAL A 1 159 ? 31.696 4.715 -5.639 1.00 79.38 159 VAL A N 1
ATOM 1257 C CA . VAL A 1 159 ? 30.856 3.674 -6.275 1.00 79.38 159 VAL A CA 1
ATOM 1258 C C . VAL A 1 159 ? 31.530 3.084 -7.523 1.00 79.38 159 VAL A C 1
ATOM 1260 O O . VAL A 1 159 ? 31.620 1.868 -7.607 1.00 79.38 159 VAL A O 1
ATOM 1263 N N . SER A 1 160 ? 32.085 3.913 -8.418 1.00 77.56 160 SER A N 1
ATOM 1264 C CA . SER A 1 160 ? 32.799 3.457 -9.631 1.00 77.56 160 SER A CA 1
ATOM 1265 C C . SER A 1 160 ? 34.034 2.598 -9.323 1.00 77.56 160 SER A C 1
ATOM 1267 O O . SER A 1 160 ? 34.278 1.586 -9.963 1.00 77.56 160 SER A O 1
ATOM 1269 N N . GLU A 1 161 ? 34.807 2.950 -8.295 1.00 80.31 161 GLU A N 1
ATOM 1270 C CA . GLU A 1 161 ? 36.007 2.186 -7.924 1.00 80.31 161 GLU A CA 1
ATOM 1271 C C . GLU A 1 161 ? 35.631 0.849 -7.254 1.00 80.31 161 GLU A C 1
ATOM 1273 O O . GLU A 1 161 ? 36.317 -0.164 -7.413 1.00 80.31 161 GLU A O 1
ATOM 1278 N N . ARG A 1 162 ? 34.497 0.807 -6.538 1.00 83.12 162 ARG A N 1
ATOM 1279 C CA . ARG A 1 162 ? 33.947 -0.440 -5.986 1.00 83.12 162 ARG A CA 1
ATOM 1280 C C . ARG A 1 162 ? 33.491 -1.391 -7.085 1.00 83.12 162 ARG A C 1
ATOM 1282 O O . ARG A 1 162 ? 33.728 -2.592 -6.958 1.00 83.12 162 ARG A O 1
ATOM 1289 N N . THR A 1 163 ? 32.835 -0.896 -8.137 1.00 82.94 163 THR A N 1
ATOM 1290 C CA . THR A 1 163 ? 32.350 -1.748 -9.236 1.00 82.94 163 THR A CA 1
ATOM 1291 C C . THR A 1 163 ? 33.502 -2.357 -10.031 1.00 82.94 163 THR A C 1
ATOM 1293 O O . THR A 1 163 ? 33.432 -3.528 -10.396 1.00 82.94 163 THR A O 1
ATOM 1296 N N . GLU A 1 164 ? 34.609 -1.638 -10.196 1.00 81.69 164 GLU A N 1
ATOM 1297 C CA . GLU A 1 164 ? 35.837 -2.152 -10.813 1.00 81.69 164 GLU A CA 1
ATOM 1298 C C . GLU A 1 164 ? 36.506 -3.245 -9.971 1.00 81.69 164 GLU A C 1
ATOM 1300 O O . GLU A 1 164 ? 36.821 -4.323 -10.477 1.00 81.69 164 GLU A O 1
ATOM 1305 N N . CYS A 1 165 ? 36.665 -3.019 -8.663 1.00 81.56 165 CYS A N 1
ATOM 1306 C CA . CYS A 1 165 ? 37.169 -4.042 -7.744 1.00 81.56 165 CYS A CA 1
ATOM 1307 C C . CYS A 1 165 ? 36.278 -5.295 -7.722 1.00 81.56 165 CYS A C 1
ATOM 1309 O O . CYS A 1 165 ? 36.769 -6.421 -7.607 1.00 81.56 165 CYS A O 1
ATOM 1311 N N . LEU A 1 166 ? 34.965 -5.109 -7.854 1.00 82.44 166 LEU A N 1
ATOM 1312 C CA . LEU A 1 166 ? 33.992 -6.189 -7.958 1.00 82.44 166 LEU A CA 1
ATOM 1313 C C . LEU A 1 166 ? 34.153 -6.951 -9.287 1.00 82.44 166 LEU A C 1
ATOM 1315 O O . LEU A 1 166 ? 34.206 -8.179 -9.280 1.00 82.44 166 LEU A O 1
ATOM 1319 N N . ALA A 1 167 ? 34.297 -6.243 -10.410 1.00 79.88 167 ALA A N 1
ATOM 1320 C CA . ALA A 1 167 ? 34.552 -6.834 -11.724 1.00 79.88 167 ALA A CA 1
ATOM 1321 C C . ALA A 1 167 ? 35.872 -7.616 -11.754 1.00 79.88 167 ALA A C 1
ATOM 1323 O O . ALA A 1 167 ? 35.927 -8.707 -12.316 1.00 79.88 167 ALA A O 1
ATOM 1324 N N . ALA A 1 168 ? 36.924 -7.095 -11.115 1.00 77.44 168 ALA A N 1
ATOM 1325 C CA . ALA A 1 168 ? 38.238 -7.728 -11.060 1.00 77.44 168 ALA A CA 1
ATOM 1326 C C . ALA A 1 168 ? 38.219 -9.077 -10.323 1.00 77.44 168 ALA A C 1
ATOM 1328 O O . ALA A 1 168 ? 38.918 -10.000 -10.742 1.00 77.44 168 ALA A O 1
ATOM 1329 N N . ASN A 1 169 ? 37.408 -9.183 -9.265 1.00 77.88 169 ASN A N 1
ATOM 1330 C CA . ASN A 1 169 ? 37.318 -10.354 -8.387 1.00 77.88 169 ASN A CA 1
ATOM 1331 C C . ASN A 1 169 ? 36.167 -11.317 -8.737 1.00 77.88 169 ASN A C 1
ATOM 1333 O O . ASN A 1 169 ? 36.072 -12.400 -8.158 1.00 77.88 169 ASN A O 1
ATOM 1337 N N . MET A 1 170 ? 35.287 -10.960 -9.677 1.00 78.19 170 MET A N 1
ATOM 1338 C CA . MET A 1 170 ? 34.193 -11.825 -10.113 1.00 78.19 170 MET A CA 1
ATOM 1339 C C . MET A 1 170 ? 34.580 -12.691 -11.311 1.00 78.19 170 MET A C 1
ATOM 1341 O O . MET A 1 170 ? 34.794 -12.206 -12.419 1.00 78.19 170 MET A O 1
ATOM 1345 N N . LYS A 1 171 ? 34.552 -14.012 -11.103 1.00 73.88 171 LYS A N 1
ATOM 1346 C CA . LYS A 1 171 ? 34.894 -15.024 -12.115 1.00 73.88 171 LYS A CA 1
ATOM 1347 C C . LYS A 1 171 ? 34.065 -14.933 -13.407 1.00 73.88 171 LYS A C 1
ATOM 1349 O O . LYS A 1 171 ? 34.573 -15.275 -14.463 1.00 73.88 171 LYS A O 1
ATOM 1354 N N . TYR A 1 172 ? 32.812 -14.484 -13.323 1.00 73.44 172 TYR A N 1
ATOM 1355 C CA . TYR A 1 172 ? 31.856 -14.516 -14.440 1.00 73.44 172 TYR A CA 1
ATOM 1356 C C . TYR A 1 172 ? 31.615 -13.159 -15.113 1.00 73.44 172 TYR A C 1
ATOM 1358 O O . TYR A 1 172 ? 30.825 -13.081 -16.048 1.00 73.44 172 TYR A O 1
ATOM 1366 N N . LEU A 1 173 ? 32.262 -12.088 -14.641 1.00 70.94 173 LEU A N 1
ATOM 1367 C CA . LEU A 1 173 ? 32.131 -10.751 -15.237 1.00 70.94 173 LEU A CA 1
ATOM 1368 C C . LEU A 1 173 ? 33.302 -10.374 -16.143 1.00 70.94 173 LEU A C 1
ATOM 1370 O O . LEU A 1 173 ? 33.223 -9.386 -16.869 1.00 70.94 173 LEU A O 1
ATOM 1374 N N . ARG A 1 174 ? 34.387 -11.151 -16.115 1.00 67.69 174 ARG A N 1
ATOM 1375 C CA . ARG A 1 174 ? 35.534 -10.953 -16.998 1.00 67.69 174 ARG A CA 1
ATOM 1376 C C . ARG A 1 174 ? 35.472 -11.957 -18.131 1.00 67.69 174 ARG A C 1
ATOM 1378 O O . ARG A 1 174 ? 35.221 -13.139 -17.914 1.00 67.69 174 ARG A O 1
ATOM 1385 N N . ARG A 1 175 ? 35.767 -11.480 -19.336 1.00 62.06 175 ARG A N 1
ATOM 1386 C CA . ARG A 1 175 ? 36.085 -12.351 -20.462 1.00 62.06 175 ARG A CA 1
ATOM 1387 C C . ARG A 1 175 ? 37.387 -13.080 -20.126 1.00 62.06 175 ARG A C 1
ATOM 1389 O O . ARG A 1 175 ? 38.418 -12.431 -19.957 1.00 62.06 175 ARG A O 1
ATOM 1396 N N . THR A 1 176 ? 37.340 -14.399 -19.980 1.00 61.47 176 THR A N 1
ATOM 1397 C CA . THR A 1 176 ? 38.548 -15.223 -19.908 1.00 61.47 176 THR A CA 1
ATOM 1398 C C . THR A 1 176 ? 39.205 -15.231 -21.287 1.00 61.47 176 THR A C 1
ATOM 1400 O O . THR A 1 176 ? 38.534 -15.368 -22.311 1.00 61.47 176 THR A O 1
ATOM 1403 N N . GLU A 1 177 ? 40.525 -15.047 -21.337 1.00 57.56 177 GLU A N 1
ATOM 1404 C CA . GLU A 1 177 ? 41.275 -14.999 -22.602 1.00 57.56 177 GLU A CA 1
ATOM 1405 C C . GLU A 1 177 ? 41.158 -16.297 -23.425 1.00 57.56 177 GLU A C 1
ATOM 1407 O O . GLU A 1 177 ? 41.345 -16.274 -24.643 1.00 57.56 177 GLU A O 1
ATOM 1412 N N . GLU A 1 178 ? 40.749 -17.399 -22.784 1.00 55.75 178 GLU A N 1
ATOM 1413 C CA . GLU A 1 178 ? 40.518 -18.711 -23.401 1.00 55.75 178 GLU A CA 1
ATOM 1414 C C . GLU A 1 178 ? 39.424 -18.713 -24.483 1.00 55.75 178 GLU A C 1
ATOM 1416 O O . GLU A 1 178 ? 39.468 -19.546 -25.381 1.00 55.75 178 GLU A O 1
ATOM 1421 N N . GLU A 1 179 ? 38.489 -17.758 -24.477 1.00 49.81 179 GLU A N 1
ATOM 1422 C CA . GLU A 1 179 ? 37.408 -17.694 -25.477 1.00 49.81 179 GLU A CA 1
ATOM 1423 C C . GLU A 1 179 ? 37.699 -16.709 -26.630 1.00 49.81 179 GLU A C 1
ATOM 1425 O O . GLU A 1 179 ? 36.821 -16.358 -27.420 1.00 49.81 179 GLU A O 1
ATOM 1430 N N . SER A 1 180 ? 38.938 -16.214 -26.745 1.00 47.78 180 SER A N 1
ATOM 1431 C CA . SER A 1 180 ? 39.355 -15.336 -27.854 1.00 47.78 180 SER A CA 1
ATOM 1432 C C . SER A 1 180 ? 40.113 -16.046 -28.982 1.00 47.78 180 SER A C 1
ATOM 1434 O O . SER A 1 180 ? 40.353 -15.436 -30.023 1.00 47.78 180 SER A O 1
ATOM 1436 N N . THR A 1 181 ? 40.432 -17.335 -28.845 1.00 44.22 181 THR A N 1
ATOM 1437 C CA . THR A 1 181 ? 41.232 -18.080 -29.836 1.00 44.22 181 THR A CA 1
ATOM 1438 C C . THR A 1 181 ? 40.426 -18.920 -30.834 1.00 44.22 181 THR A C 1
ATOM 1440 O O . THR A 1 181 ? 41.023 -19.566 -31.689 1.00 44.22 181 THR A O 1
ATOM 1443 N N . ALA A 1 182 ? 39.090 -18.863 -30.832 1.00 44.81 182 ALA A N 1
ATOM 1444 C CA . ALA A 1 182 ? 38.265 -19.660 -31.754 1.00 44.81 182 ALA A CA 1
ATOM 1445 C C . ALA A 1 182 ? 37.802 -18.940 -33.040 1.00 44.81 182 ALA A C 1
ATOM 1447 O O . ALA A 1 182 ? 36.995 -19.494 -33.780 1.00 44.81 182 ALA A O 1
ATOM 1448 N N . VAL A 1 183 ? 38.296 -17.733 -33.353 1.00 46.44 183 VAL A N 1
ATOM 1449 C CA . VAL A 1 183 ? 38.011 -17.083 -34.652 1.00 46.44 183 VAL A CA 1
ATOM 1450 C C . VAL A 1 183 ? 39.249 -16.371 -35.199 1.00 46.44 183 VAL A C 1
ATOM 1452 O O . VAL A 1 183 ? 39.281 -15.150 -35.302 1.00 46.44 183 VAL A O 1
ATOM 1455 N N . ARG A 1 184 ? 40.289 -17.132 -35.551 1.00 42.03 184 ARG A N 1
ATOM 1456 C CA . ARG A 1 184 ? 41.300 -16.733 -36.550 1.00 42.03 184 ARG A CA 1
ATOM 1457 C C . ARG A 1 184 ? 41.911 -17.976 -37.199 1.00 42.03 184 ARG A C 1
ATOM 1459 O O . ARG A 1 184 ? 42.989 -18.424 -36.826 1.00 42.03 184 ARG A O 1
ATOM 1466 N N . SER A 1 185 ? 41.189 -18.547 -38.156 1.00 37.69 185 SER A N 1
ATOM 1467 C CA . SER A 1 185 ? 41.745 -19.238 -39.331 1.00 37.69 185 SER A CA 1
ATOM 1468 C C . SER A 1 185 ? 40.602 -19.719 -40.223 1.00 37.69 185 SER A C 1
ATOM 1470 O O . SER A 1 185 ? 40.019 -20.770 -39.984 1.00 37.69 185 SER A O 1
ATOM 1472 N N . LEU A 1 186 ? 40.246 -18.891 -41.206 1.00 37.62 186 LEU A N 1
ATOM 1473 C CA . LEU A 1 186 ? 40.381 -19.152 -42.644 1.00 37.62 186 LEU A CA 1
ATOM 1474 C C . LEU A 1 186 ? 40.317 -17.801 -43.368 1.00 37.62 186 LEU A C 1
ATOM 1476 O O . LEU A 1 186 ? 39.433 -16.992 -43.008 1.00 37.62 186 LEU A O 1
#

Organism: NCBI:txid51022

pLDDT: mean 79.07, std 12.04, range [37.62, 93.44]